Protein AF-A0AAN0JZU8-F1 (afdb_monomer)

Organism: Amphimedon queenslandica (NCBI:txid400682)

Secondary structure (DSSP, 8-state):
--B-SGGGHHHHHHHHHH-GGGGT-B--BSGGGTTSBGGGS--TT-TT---EEEES--SEEEE-TT--EEEEEEESSS--EEEEEEETTEEEEPPGGGG---S-----TT-----TTEEEE-S--GGG-EEEEEEEEETTEEEEEEEEEEE-EEEEEEE----EEEES--SEEEE--EEEEESPPEEEEEETTEEP-TTT-SSEEE-TTS-EEEES--GGG-EEEEEEEE-SS-EEEEEEEEEEEPPP---TT--B-TTSPBPSS-----SSS--STT------

Radius of gyration: 29.13 Å; Cα contacts (8 Å, |Δi|>4): 591; chains: 1; bounding box: 69×55×75 Å

Sequence (284 aa):
MIVCDCSALWLQEYLRSNRPYYETILCGYPIEVRGRRLRSVDITNCTKGLKVSVTPSSEVNYVQSGACLELQCKANQNVDVTWKRIVKGSEQALEEDHSSFCTNKSVDNCGNTDTEGLLVLKDIAAADQGIYVCTATLDNVTSSVIRQIQIGEPPVIKKSPISVVARDPPSYVIFEAAARGNPPPVLKWYHNSNEIDFKNTTKMYLTSNGSLIILGPQFEDNGQYKVVADNGAGSVEAAASLTIYFRSACNRGSGCSNDGQCLPVHYCRCPDGYSGDGCEESQE

Solvent-accessible surface area (backbone atoms only — not comparable to full-atom values): 16495 Å² total; per-re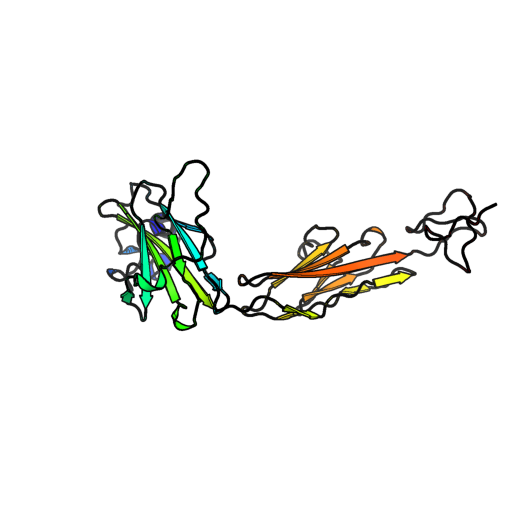sidue (Å²): 128,40,61,60,36,35,64,30,37,68,56,54,55,51,37,75,74,69,57,88,68,51,78,72,45,49,18,50,28,57,72,93,48,42,71,38,40,50,79,79,52,90,38,80,83,47,80,82,69,60,44,53,48,49,43,70,76,56,56,63,46,34,38,42,73,59,36,76,47,73,40,42,38,47,52,82,55,101,52,68,51,45,67,34,34,50,56,101,86,40,84,37,76,70,62,72,82,53,56,61,82,82,85,73,87,79,61,47,103,80,71,59,76,80,60,69,36,56,45,50,42,55,57,31,49,82,86,66,45,40,42,35,36,41,37,34,53,58,94,93,46,44,12,55,42,71,36,34,40,39,78,20,41,47,34,42,79,77,36,71,39,62,61,45,79,42,75,46,70,49,76,54,49,73,37,50,32,33,64,44,35,35,51,74,40,52,66,47,49,24,51,75,87,41,74,62,56,63,88,80,43,92,48,46,45,76,46,97,65,50,22,43,38,36,49,55,52,54,68,85,67,43,44,45,38,34,41,39,30,35,38,74,34,36,66,40,74,48,62,26,42,40,44,60,37,45,72,61,85,52,61,96,84,47,43,47,46,67,79,30,48,68,42,84,71,64,93,79,91,43,85,89,88,56,74,67,103,77,60,76,84,78,88,130

Foldseek 3Di:
DDAQFLQCPVVLVCDVPDDPCQAPAAHLPPLVRGRPRSNPRPRVPSVVVKEKAKPVNDQEAAAAAQAKDKIAMDIPDPFAKAKWFQDPSDTDHDDCVQQDDPDDPPQDPVRDPCCGRIDMGGRDDQVNFGKMKMWTDDPPGIYIGIHTYDHKFWKDKPDFFEADAEEAFDQKDKGDTAIQMVVGWDKWKDQPNHTDDQVPDPAWDQDPRGMIMGGRDAQVSFGKMKMWTGDNNYIDMHIYTYQYAYDAPDDPQFDADRRNDTDDDDDDDDPPDDDDDPRDDDDD

pLDDT: mean 81.82, std 18.35, range [33.19, 98.44]

Nearest PDB structures (foldseek):
  5k6x-assembly1_A  TM=5.819E-01  e=5.214E-15  Mus musculus
  5k6y-assembly2_A  TM=5.711E-01  e=8.710E-15  Mus musculus
  5k6z-assembly1_A  TM=5.592E-01  e=1.540E-14  Mus musculus
  5k6y-assembly3_B  TM=5.493E-01  e=8.227E-15  Mus musculus
  5k6u-assembly1_A  TM=5.347E-01  e=2.049E-14  Mus musculus

InterPro domains:
  IPR000742 EGF-like domain [PS00022] (268-279)
  IPR000742 EGF-like domain [PS01186] (268-279)
  IPR000742 EGF-like domain [PS50026] (246-280)
  IPR000742 EGF-like domain [SM00181] (249-280)
  IPR003598 Immunoglobulin subtype 2 [SM00408] (64-141)
  IPR003598 Immunoglobulin subtype 2 [SM00408] (168-234)
  IPR003599 Immunoglobulin domain subtype [SM00409] (58-148)
  IPR003599 Immunoglobulin domain subtype [SM00409] (159-245)
  IPR007110 Immunoglobulin-like domain [PS50835] (56-150)
  IPR007110 Immunoglobulin-like domain [PS50835] (155-243)
  IPR013098 Immunoglobulin I-set [PF07679] (170-244)
  IPR013783 Immunoglobulin-like fold [G3DSA:2.60.40.10] (54-150)
  IPR013783 Immunoglobulin-like fold [G3DSA:2.60.40.10] (151-248)
  IPR032675 Leucine-rich repeat domain superfamily [G3DSA:3.80.10.10] (1-53)
  IPR036179 Immunoglobulin-like domain superfamily [SSF48726] (53-158)
  IPR036179 Immunoglobulin-like domain superfamily [SSF48726] (152-246)

Structure (mmCIF, N/CA/C/O backbone):
data_AF-A0AAN0JZU8-F1
#
_entry.id   AF-A0AAN0JZU8-F1
#
loop_
_atom_site.group_PDB
_atom_site.id
_atom_site.type_symbol
_atom_site.label_atom_id
_atom_site.label_alt_id
_atom_site.label_comp_id
_atom_site.label_asym_id
_atom_site.label_entity_id
_atom_site.label_seq_id
_atom_site.pdbx_PDB_ins_code
_atom_site.Cartn_x
_atom_site.Cartn_y
_atom_site.Cartn_z
_atom_site.occupancy
_atom_site.B_iso_or_equiv
_atom_site.auth_seq_id
_atom_site.auth_comp_id
_atom_site.auth_asym_id
_atom_site.auth_atom_id
_atom_site.pdbx_PDB_model_num
ATOM 1 N N . MET A 1 1 ? -10.892 9.886 10.472 1.00 83.00 1 MET A N 1
ATOM 2 C CA . MET A 1 1 ? -11.650 9.817 11.744 1.00 83.00 1 MET A CA 1
ATOM 3 C C . MET A 1 1 ? -10.634 9.561 12.847 1.00 83.00 1 MET A C 1
ATOM 5 O O . MET A 1 1 ? -9.839 8.656 12.660 1.00 83.00 1 MET A O 1
ATOM 9 N N . ILE A 1 2 ? -10.584 10.363 13.916 1.00 90.06 2 ILE A N 1
ATOM 10 C CA . ILE A 1 2 ? -9.599 10.170 14.999 1.00 90.06 2 ILE A CA 1
ATOM 11 C C . ILE A 1 2 ? -10.213 9.302 16.097 1.00 90.06 2 ILE A C 1
ATOM 13 O O . ILE A 1 2 ? -11.322 9.594 16.550 1.00 90.06 2 ILE A O 1
ATOM 17 N N . VAL A 1 3 ? -9.495 8.257 16.504 1.00 94.06 3 VAL A N 1
ATOM 18 C CA . VAL A 1 3 ? -9.829 7.437 17.673 1.00 94.06 3 VAL A CA 1
ATOM 19 C C . VAL A 1 3 ? -9.391 8.183 18.932 1.00 94.06 3 VAL A C 1
ATOM 21 O O . VAL A 1 3 ? -8.294 8.727 18.972 1.00 94.06 3 VAL A O 1
ATOM 24 N N . CYS A 1 4 ? -10.250 8.239 19.941 1.00 94.12 4 CYS A N 1
ATOM 25 C CA . CYS A 1 4 ? -10.040 8.929 21.210 1.00 94.12 4 CYS A CA 1
ATOM 26 C C . CYS A 1 4 ? -10.248 7.971 22.382 1.00 94.12 4 CYS A C 1
ATOM 28 O O . CYS A 1 4 ? -11.051 8.224 23.277 1.00 94.12 4 CYS A O 1
ATOM 30 N N . ASP A 1 5 ? -9.524 6.861 22.344 1.00 94.56 5 ASP A N 1
ATOM 31 C CA . ASP A 1 5 ? -9.368 5.934 23.457 1.00 94.56 5 ASP A CA 1
ATOM 32 C C . ASP A 1 5 ? -7.874 5.740 23.762 1.00 94.56 5 ASP A C 1
ATOM 34 O O . ASP A 1 5 ? -7.049 6.576 23.376 1.00 94.56 5 ASP A O 1
ATOM 38 N N . CYS A 1 6 ? -7.491 4.656 24.440 1.00 93.94 6 CYS A N 1
ATOM 39 C CA . CYS A 1 6 ? -6.098 4.429 24.819 1.00 93.94 6 CYS A CA 1
ATOM 40 C C . CYS A 1 6 ? -5.118 4.377 23.648 1.00 93.94 6 CYS A C 1
ATOM 42 O O . CYS A 1 6 ? -3.933 4.660 23.837 1.00 93.94 6 CYS A O 1
ATOM 44 N N . SER A 1 7 ? -5.584 4.081 22.433 1.00 93.38 7 SER A N 1
ATOM 45 C CA . SER A 1 7 ? -4.731 4.106 21.243 1.00 93.38 7 SER A CA 1
ATOM 46 C C . SER A 1 7 ? -4.208 5.510 20.894 1.00 93.38 7 SER A C 1
ATOM 48 O O . SER A 1 7 ? -3.192 5.627 20.208 1.00 93.38 7 SER A O 1
ATOM 50 N N . ALA A 1 8 ? -4.844 6.573 21.398 1.00 93.12 8 ALA A N 1
ATOM 51 C CA . ALA A 1 8 ? -4.475 7.967 21.154 1.00 93.12 8 ALA A CA 1
ATOM 52 C C . ALA A 1 8 ? -3.751 8.645 22.328 1.00 93.12 8 ALA A C 1
ATOM 54 O O . ALA A 1 8 ? -3.464 9.842 22.246 1.00 93.12 8 ALA A O 1
ATOM 55 N N . LEU A 1 9 ? -3.411 7.905 23.394 1.00 91.06 9 LEU A N 1
ATOM 56 C CA . LEU A 1 9 ? -2.697 8.457 24.552 1.00 91.06 9 LEU A CA 1
ATOM 57 C C . LEU A 1 9 ? -1.399 9.162 24.127 1.00 91.06 9 LEU A C 1
ATOM 59 O O . LEU A 1 9 ? -1.169 10.315 24.488 1.00 91.06 9 LEU A O 1
ATOM 63 N N . TRP A 1 10 ? -0.602 8.508 23.276 1.00 89.00 10 TRP A N 1
ATOM 64 C CA . TRP A 1 10 ? 0.652 9.066 22.756 1.00 89.00 10 TRP A CA 1
ATOM 65 C C . TRP A 1 10 ? 0.437 10.407 22.038 1.00 89.00 10 TRP A C 1
ATOM 67 O O . TRP A 1 10 ? 1.245 11.326 22.167 1.00 89.00 10 TRP A O 1
ATOM 77 N N . LEU A 1 11 ? -0.663 10.538 21.289 1.00 89.69 11 LEU A N 1
ATOM 78 C CA . LEU A 1 11 ? -0.984 11.746 20.538 1.00 89.69 11 LEU A CA 1
ATOM 79 C C . LEU A 1 11 ? -1.378 12.865 21.501 1.00 89.69 11 LEU A C 1
ATOM 81 O O . LEU A 1 11 ? -0.924 13.998 21.349 1.00 89.69 11 LEU A O 1
ATOM 85 N N . GLN A 1 12 ? -2.183 12.552 22.516 1.00 87.94 12 GLN A N 1
ATOM 86 C CA . GLN A 1 12 ? -2.575 13.513 23.543 1.00 87.94 12 GLN A CA 1
ATOM 87 C C . GLN A 1 12 ? -1.351 14.027 24.328 1.00 87.94 12 GLN A C 1
ATOM 89 O O . GLN A 1 12 ? -1.205 15.238 24.506 1.00 87.94 12 GLN A O 1
ATOM 94 N N . GLU A 1 13 ? -0.430 13.140 24.721 1.00 87.56 13 GLU A N 1
ATOM 95 C CA . GLU A 1 13 ? 0.825 13.488 25.406 1.00 87.56 13 GLU A CA 1
ATOM 96 C C . GLU A 1 13 ? 1.761 14.338 24.535 1.00 87.56 13 GLU A C 1
ATOM 98 O O . GLU A 1 13 ? 2.304 15.354 24.994 1.00 87.56 13 GLU A O 1
ATOM 103 N N . TYR A 1 14 ? 1.916 13.955 23.264 1.00 87.81 14 TYR A N 1
ATOM 104 C CA . TYR A 1 14 ? 2.718 14.688 22.289 1.00 87.81 14 TYR A CA 1
ATOM 105 C C . TYR A 1 14 ? 2.189 16.112 22.092 1.00 87.81 14 TYR A C 1
ATOM 107 O O . TYR A 1 14 ? 2.955 17.078 22.138 1.00 87.81 14 TYR A O 1
ATOM 115 N N . LEU A 1 15 ? 0.873 16.264 21.920 1.00 85.56 15 LEU A N 1
ATOM 116 C CA . LEU A 1 15 ? 0.241 17.562 21.689 1.00 85.56 15 LEU A CA 1
ATOM 117 C C . LEU A 1 15 ? 0.297 18.472 22.918 1.00 85.56 15 LEU A C 1
ATOM 119 O O . LEU A 1 15 ? 0.511 19.674 22.757 1.00 85.56 15 LEU A O 1
ATOM 123 N N . ARG A 1 16 ? 0.170 17.912 24.130 1.00 83.19 16 ARG A N 1
ATOM 124 C CA . ARG A 1 16 ? 0.324 18.655 25.394 1.00 83.19 16 ARG A CA 1
ATOM 125 C C . ARG A 1 16 ? 1.693 19.327 25.499 1.00 83.19 16 ARG A C 1
ATOM 127 O O . ARG A 1 16 ? 1.800 20.408 26.070 1.00 83.19 16 ARG A O 1
ATOM 134 N N . SER A 1 17 ? 2.719 18.682 24.949 1.00 80.88 17 SER A N 1
ATOM 135 C CA . SER A 1 17 ? 4.108 19.125 25.062 1.00 80.88 17 SER A CA 1
ATOM 136 C C . SER A 1 17 ? 4.548 20.060 23.930 1.00 80.88 17 SER A C 1
ATOM 138 O O . SER A 1 17 ? 5.527 20.775 24.117 1.00 80.88 17 SER A O 1
ATOM 140 N N . ASN A 1 18 ? 3.862 20.074 22.772 1.00 76.19 18 ASN A N 1
ATOM 141 C CA . ASN A 1 18 ? 4.454 20.640 21.554 1.00 76.19 18 ASN A CA 1
ATOM 142 C C . ASN A 1 18 ? 3.756 21.813 20.839 1.00 76.19 18 ASN A C 1
ATOM 144 O O . ASN A 1 18 ? 4.502 22.470 20.126 1.00 76.19 18 ASN A O 1
ATOM 148 N N . ARG A 1 19 ? 2.449 22.157 20.938 1.00 76.88 19 ARG A N 1
ATOM 149 C CA . ARG A 1 19 ? 1.881 23.302 20.145 1.00 76.88 19 ARG A CA 1
ATOM 150 C C . ARG A 1 19 ? 0.468 23.820 20.525 1.00 76.88 19 ARG A C 1
ATOM 152 O O . ARG A 1 19 ? -0.300 23.103 21.157 1.00 76.88 19 ARG A O 1
ATOM 159 N N . PRO A 1 20 ? 0.070 25.016 20.007 1.00 64.38 20 PRO A N 1
ATOM 160 C CA . PRO A 1 20 ? -1.268 25.634 20.145 1.00 64.38 20 PRO A CA 1
ATOM 161 C C . PRO A 1 20 ? -2.427 24.989 19.345 1.00 64.38 20 PRO A C 1
ATOM 163 O O . PRO A 1 20 ? -3.579 25.363 19.547 1.00 64.38 20 PRO A O 1
ATOM 166 N N . TYR A 1 21 ? -2.178 24.013 18.458 1.00 61.00 21 TYR A N 1
ATOM 167 C CA . TYR A 1 21 ? -3.233 23.334 17.665 1.00 61.00 21 TYR A CA 1
ATOM 168 C C . TYR A 1 21 ? -3.972 22.221 18.418 1.00 61.00 21 TYR A C 1
ATOM 170 O O . TYR A 1 21 ? -4.898 21.610 17.889 1.00 61.00 21 TYR A O 1
ATOM 178 N N . TYR A 1 22 ? -3.592 21.971 19.671 1.00 61.75 22 TYR A N 1
ATOM 179 C CA . TYR A 1 22 ? -4.261 21.016 20.552 1.00 61.75 22 TYR A CA 1
ATOM 180 C C . TYR A 1 22 ? -5.774 21.271 20.684 1.00 61.75 22 TYR A C 1
ATOM 182 O O . TYR A 1 22 ? -6.547 20.363 20.985 1.00 61.75 22 TYR A O 1
ATOM 190 N N . GLU A 1 23 ? -6.220 22.507 20.440 1.00 66.12 23 GLU A N 1
ATOM 191 C CA . GLU A 1 23 ? -7.616 22.896 20.616 1.00 66.12 23 GLU A CA 1
ATOM 192 C C . GLU A 1 23 ? -8.561 22.481 19.480 1.00 66.12 23 GLU A C 1
ATOM 194 O O . GLU A 1 23 ? -9.775 22.508 19.692 1.00 66.12 23 GLU A O 1
ATOM 199 N N . THR A 1 24 ? -8.052 22.093 18.306 1.00 79.62 24 THR A N 1
ATOM 200 C CA . THR A 1 24 ? -8.886 21.844 17.111 1.00 79.62 24 THR A CA 1
ATOM 201 C C . THR A 1 24 ? -9.062 20.369 16.765 1.00 79.62 24 THR A C 1
ATOM 203 O O . THR A 1 24 ? -9.868 20.040 15.897 1.00 79.62 24 THR A O 1
ATOM 206 N N . ILE A 1 25 ? -8.346 19.465 17.437 1.00 88.50 25 ILE A N 1
ATOM 207 C CA . ILE A 1 25 ? -8.423 18.030 17.157 1.00 88.50 25 ILE A CA 1
ATOM 208 C C . ILE A 1 25 ? -9.692 17.459 17.786 1.00 88.50 25 ILE A C 1
ATOM 210 O O . ILE A 1 25 ? -9.825 17.404 19.011 1.00 88.50 25 ILE A O 1
ATOM 214 N N . LEU A 1 26 ? -10.626 17.044 16.930 1.00 92.62 26 LEU A N 1
ATOM 215 C CA . LEU A 1 26 ? -11.912 16.484 17.327 1.00 92.62 26 LEU A CA 1
ATOM 216 C C . LEU A 1 26 ? -11.919 14.963 17.200 1.00 92.62 26 LEU A C 1
ATOM 218 O O . LEU A 1 26 ? -11.444 14.392 16.216 1.00 92.62 26 LEU A O 1
ATOM 222 N N . CYS A 1 27 ? -12.523 14.326 18.190 1.00 93.50 27 CYS A N 1
ATOM 223 C CA . CYS A 1 27 ? -12.749 12.898 18.231 1.00 93.50 27 CYS A CA 1
ATOM 224 C C . CYS A 1 27 ? -13.786 12.478 17.198 1.00 93.50 27 CYS A C 1
ATOM 226 O O . CYS A 1 27 ? -14.815 13.132 17.009 1.00 93.50 27 CYS A O 1
ATOM 228 N N . GLY A 1 28 ? -13.507 11.369 16.525 1.00 92.25 28 GLY A N 1
ATOM 229 C CA . GLY A 1 28 ? -14.421 10.730 15.588 1.00 92.25 28 GLY A CA 1
ATOM 230 C C . GLY A 1 28 ? -14.966 9.392 16.086 1.00 92.25 28 GLY A C 1
ATOM 231 O O . GLY A 1 28 ? -16.054 9.012 15.665 1.00 92.25 28 GLY A O 1
ATOM 232 N N . TYR A 1 29 ? -14.224 8.722 16.970 1.00 93.25 29 TYR A N 1
ATOM 233 C CA . TYR A 1 29 ? -14.565 7.450 17.607 1.00 93.25 29 TYR A CA 1
ATOM 234 C C . TYR A 1 29 ? -13.933 7.400 19.019 1.00 93.25 29 TYR A C 1
ATOM 236 O O . TYR A 1 29 ? -12.867 7.995 19.184 1.00 93.25 29 TYR A O 1
ATOM 244 N N . PRO A 1 30 ? -14.515 6.720 20.023 1.00 92.12 30 PRO A N 1
ATOM 245 C CA . PRO A 1 30 ? -15.818 6.055 19.986 1.00 92.12 30 PRO A CA 1
ATOM 246 C C . PRO A 1 30 ? -16.968 7.063 19.838 1.00 92.12 30 PRO A C 1
ATOM 248 O O . PRO A 1 30 ? -16.760 8.282 19.927 1.00 92.12 30 PRO A O 1
ATOM 251 N N . ILE A 1 31 ? -18.157 6.586 19.463 1.00 90.56 31 ILE A N 1
ATOM 252 C CA . ILE A 1 31 ? -19.237 7.467 18.995 1.00 90.56 31 ILE A CA 1
ATOM 253 C C . ILE A 1 31 ? -19.738 8.428 20.086 1.00 90.56 31 ILE A C 1
ATOM 255 O O . ILE A 1 31 ? -20.138 9.551 19.781 1.00 90.56 31 ILE A O 1
ATOM 259 N N . GLU A 1 32 ? -19.628 8.041 21.358 1.00 90.88 32 GLU A N 1
ATOM 260 C CA . GLU A 1 32 ? -20.067 8.796 22.539 1.00 90.88 32 GLU A CA 1
ATOM 261 C C . GLU A 1 32 ? -19.248 10.070 22.759 1.00 90.88 32 GLU A C 1
ATOM 263 O O . GLU A 1 32 ? -19.730 11.043 23.344 1.00 90.88 32 GLU A O 1
ATOM 268 N N . VAL A 1 33 ? -17.995 10.083 22.294 1.00 92.75 33 VAL A N 1
ATOM 269 C CA . VAL A 1 33 ? -17.107 11.249 22.391 1.00 92.75 33 VAL A CA 1
ATOM 270 C C . VAL A 1 33 ? -16.947 11.977 21.062 1.00 92.75 33 VAL A C 1
ATOM 272 O O . VAL A 1 33 ? -16.175 12.933 20.975 1.00 92.75 33 VAL A O 1
ATOM 275 N N . ARG A 1 34 ? -17.680 11.574 20.020 1.00 92.94 34 ARG A N 1
ATOM 276 C CA . ARG A 1 34 ? -17.600 12.197 18.699 1.00 92.94 34 ARG A CA 1
ATOM 277 C C . ARG A 1 34 ? -17.879 13.700 18.772 1.00 92.94 34 ARG A C 1
ATOM 279 O O . ARG A 1 34 ? -18.829 14.155 19.399 1.00 92.94 34 ARG A O 1
ATOM 286 N N . GLY A 1 35 ? -17.030 14.485 18.114 1.00 92.56 35 GLY A N 1
ATOM 287 C CA . GLY A 1 35 ? -17.098 15.946 18.108 1.00 92.56 35 GLY A CA 1
ATOM 288 C C . GLY A 1 35 ? -16.535 16.617 19.365 1.00 92.56 35 GLY A C 1
ATOM 289 O O . GLY A 1 35 ? -16.331 17.830 19.351 1.00 92.56 35 GLY A O 1
ATOM 290 N N . ARG A 1 36 ? -16.215 15.869 20.433 1.00 93.44 36 ARG A N 1
ATOM 291 C CA . ARG A 1 36 ? -15.445 16.412 21.561 1.00 93.44 36 ARG A CA 1
ATOM 292 C C . ARG A 1 36 ? -13.999 16.634 21.139 1.00 93.44 36 ARG A C 1
ATOM 294 O O . ARG A 1 36 ? -13.479 15.950 20.263 1.00 93.44 36 ARG A O 1
ATOM 301 N N . ARG A 1 37 ? -13.330 17.589 21.782 1.00 91.31 37 ARG A N 1
ATOM 302 C CA . ARG A 1 37 ? -11.891 17.798 21.587 1.00 91.31 37 ARG A CA 1
ATOM 303 C C . ARG A 1 37 ? -11.130 16.645 22.239 1.00 91.31 37 ARG A C 1
ATOM 305 O O . ARG A 1 37 ? -11.443 16.309 23.376 1.00 91.31 37 ARG A O 1
ATOM 312 N N . LEU A 1 38 ? -10.088 16.121 21.590 1.00 90.62 38 LEU A N 1
ATOM 313 C CA . LEU A 1 38 ? -9.237 15.057 22.151 1.00 90.62 38 LEU A CA 1
ATOM 314 C C . LEU A 1 38 ? -8.732 15.414 23.558 1.00 90.62 38 LEU A C 1
ATOM 316 O O . LEU A 1 38 ? -8.664 14.563 24.435 1.00 90.62 38 LEU A O 1
ATOM 320 N N . ARG A 1 39 ? -8.459 16.699 23.812 1.00 87.25 39 ARG A N 1
ATOM 321 C CA . ARG A 1 39 ? -8.031 17.189 25.127 1.00 87.25 39 ARG A CA 1
ATOM 322 C C . ARG A 1 39 ? -9.032 17.028 26.263 1.00 87.25 39 ARG A C 1
ATOM 324 O O . ARG A 1 39 ? -8.637 17.082 27.419 1.00 87.25 39 ARG A O 1
ATOM 331 N N . SER A 1 40 ? -10.324 16.990 25.940 1.00 89.00 40 SER A N 1
ATOM 332 C CA . SER A 1 40 ? -11.395 16.927 26.934 1.00 89.00 40 SER A CA 1
ATOM 333 C C . SER A 1 40 ? -11.889 15.506 27.164 1.00 89.00 40 SER A C 1
ATOM 335 O O . SER A 1 40 ? -12.823 15.320 27.943 1.00 89.00 40 SER A O 1
ATOM 337 N N . VAL A 1 41 ? -11.307 14.520 26.479 1.00 90.88 41 VAL A N 1
ATOM 338 C CA . VAL A 1 41 ? -11.554 13.101 26.716 1.00 90.88 41 VAL A CA 1
ATOM 339 C C . VAL A 1 41 ? -10.475 12.597 27.666 1.00 90.88 41 VAL A C 1
ATOM 341 O O . VAL A 1 41 ? -9.282 12.726 27.384 1.00 90.88 41 VAL A O 1
ATOM 344 N N . ASP A 1 42 ? -10.900 12.063 28.809 1.00 87.62 42 ASP A N 1
ATOM 345 C CA . ASP A 1 42 ? -9.981 11.482 29.779 1.00 87.62 42 ASP A CA 1
ATOM 346 C C . ASP A 1 42 ? -9.552 10.086 29.316 1.00 87.62 42 ASP A C 1
ATOM 348 O O . ASP A 1 42 ? -10.274 9.107 29.481 1.00 87.62 42 ASP A O 1
ATOM 352 N N . ILE A 1 43 ? -8.373 10.027 28.698 1.00 88.12 43 ILE A N 1
ATOM 353 C CA . ILE A 1 43 ? -7.686 8.789 28.307 1.00 88.12 43 ILE A CA 1
ATOM 354 C C . ILE A 1 43 ? -6.392 8.604 29.109 1.00 88.12 43 ILE A C 1
ATOM 356 O O . ILE A 1 43 ? -5.513 7.838 28.726 1.00 88.12 43 ILE A O 1
ATOM 360 N N . THR A 1 44 ? -6.250 9.304 30.238 1.00 78.81 44 THR A N 1
ATOM 361 C CA . THR A 1 44 ? -5.029 9.247 31.059 1.00 78.81 44 THR A CA 1
ATOM 362 C C . THR A 1 44 ? -4.931 7.958 31.875 1.00 78.81 44 THR A C 1
ATOM 364 O O . THR A 1 44 ? -3.836 7.514 32.214 1.00 78.81 44 THR A O 1
ATOM 367 N N . ASN A 1 45 ? -6.063 7.286 32.114 1.00 80.44 45 ASN A N 1
ATOM 368 C CA . ASN A 1 45 ? -6.133 6.017 32.842 1.00 80.44 45 ASN A CA 1
ATOM 369 C C . ASN A 1 45 ? -5.718 4.785 32.004 1.00 80.44 45 ASN A C 1
ATOM 371 O O . ASN A 1 45 ? -5.930 3.640 32.396 1.00 80.44 45 ASN A O 1
ATOM 375 N N . CYS A 1 46 ? -5.080 4.990 30.853 1.00 84.94 46 CYS A N 1
ATOM 376 C CA . CYS A 1 46 ? -4.593 3.938 29.957 1.00 84.94 46 CYS A CA 1
ATOM 377 C C . CYS A 1 46 ? -3.275 3.289 30.431 1.00 84.94 46 CYS A C 1
ATOM 379 O O . CYS A 1 46 ? -2.437 2.860 29.637 1.00 84.94 46 CYS A O 1
ATOM 381 N N . THR A 1 47 ? -3.105 3.183 31.750 1.00 75.38 47 THR A N 1
ATOM 382 C CA . THR A 1 47 ? -1.898 2.704 32.448 1.00 75.38 47 THR A CA 1
ATOM 383 C C . THR A 1 47 ? -1.577 1.236 32.175 1.00 75.38 47 THR A C 1
ATOM 385 O O . THR A 1 47 ? -0.440 0.805 32.347 1.00 75.38 47 THR A O 1
ATOM 388 N N . LYS A 1 48 ? -2.563 0.472 31.695 1.00 78.81 48 LYS A N 1
ATOM 389 C CA . LYS A 1 48 ? -2.423 -0.951 31.365 1.00 78.81 48 LYS A CA 1
ATOM 390 C C . LYS A 1 48 ? -1.753 -1.207 30.018 1.00 78.81 48 LYS A C 1
ATOM 392 O O . LYS A 1 48 ? -1.502 -2.359 29.691 1.00 78.81 48 LYS A O 1
ATOM 397 N N . GLY A 1 49 ? -1.486 -0.172 29.216 1.00 84.88 49 GLY A N 1
ATOM 398 C CA . GLY A 1 49 ? -0.782 -0.324 27.940 1.00 84.88 49 GLY A CA 1
ATOM 399 C C . GLY A 1 49 ? -1.510 -1.216 26.927 1.00 84.88 49 GLY A C 1
ATOM 400 O O . GLY A 1 49 ? -0.851 -1.909 26.151 1.00 84.88 49 GLY A O 1
ATOM 401 N N . LEU A 1 50 ? -2.848 -1.231 26.946 1.00 90.75 50 LEU A N 1
ATOM 402 C CA . LEU A 1 50 ? -3.663 -1.993 25.999 1.00 90.75 50 LEU A CA 1
ATOM 403 C C . LEU A 1 50 ? -3.483 -1.440 24.579 1.00 90.75 50 LEU A C 1
ATOM 405 O O . LEU A 1 50 ? -3.763 -0.270 24.303 1.00 90.75 50 LEU A O 1
ATOM 409 N N . LYS A 1 51 ? -3.026 -2.294 23.668 1.00 92.00 51 LYS A N 1
ATOM 410 C CA . LYS A 1 51 ? -2.793 -1.972 22.262 1.00 92.00 51 LYS A CA 1
ATOM 411 C C . LYS A 1 51 ? -3.480 -2.995 21.383 1.00 92.00 51 LYS A C 1
ATOM 413 O O . LYS A 1 51 ? -3.376 -4.195 21.625 1.00 92.00 51 LYS A O 1
ATOM 418 N N . VAL A 1 52 ? -4.115 -2.492 20.336 1.00 92.44 52 VAL A N 1
ATOM 419 C CA . VAL A 1 52 ? -4.740 -3.295 19.293 1.00 92.44 52 VAL A CA 1
ATOM 420 C C . VAL A 1 52 ? -3.995 -3.097 17.988 1.00 92.44 52 VAL A C 1
ATOM 422 O O . VAL A 1 52 ? -3.504 -2.010 17.687 1.00 92.44 52 VAL A O 1
ATOM 425 N N . SER A 1 53 ? -3.904 -4.171 17.218 1.00 93.56 53 SER A N 1
ATOM 426 C CA . SER A 1 53 ? -3.345 -4.184 15.875 1.00 93.56 53 SER A CA 1
ATOM 427 C C . SER A 1 53 ? -4.270 -4.960 14.952 1.00 93.56 53 SER A C 1
ATOM 429 O O . SER A 1 53 ? -4.926 -5.907 15.379 1.00 93.56 53 SER A O 1
ATOM 431 N N . VAL A 1 54 ? -4.330 -4.540 13.691 1.00 93.94 54 VAL A N 1
ATOM 432 C CA . VAL A 1 54 ? -5.068 -5.249 12.648 1.00 93.94 54 VAL A CA 1
ATOM 433 C C . VAL A 1 54 ? -4.119 -5.548 11.497 1.00 93.94 54 VAL A C 1
ATOM 435 O O . VAL A 1 54 ? -3.419 -4.637 11.044 1.00 93.94 54 VAL A O 1
ATOM 438 N N . THR A 1 55 ? -4.139 -6.790 11.022 1.00 91.88 55 THR A N 1
ATOM 439 C CA . THR A 1 55 ? -3.418 -7.263 9.838 1.00 91.88 55 THR A CA 1
ATOM 440 C C . THR A 1 55 ? -4.411 -7.520 8.702 1.00 91.88 55 THR A C 1
ATOM 442 O O . THR A 1 55 ? -5.404 -8.208 8.944 1.00 91.88 55 THR A O 1
ATOM 445 N N . PRO A 1 56 ? -4.152 -7.020 7.478 1.00 90.44 56 PRO A N 1
ATOM 446 C CA . PRO A 1 56 ? -3.047 -6.138 7.084 1.00 90.44 56 PRO A CA 1
ATOM 447 C C . PRO A 1 56 ? -3.071 -4.765 7.780 1.00 90.44 56 PRO A C 1
ATOM 449 O O . PRO A 1 56 ? -4.112 -4.243 8.191 1.00 90.44 56 PRO A O 1
ATOM 452 N N . SER A 1 57 ? -1.879 -4.177 7.927 1.00 92.12 57 SER A N 1
ATOM 453 C CA . SER A 1 57 ? -1.674 -2.910 8.641 1.00 92.12 57 SER A CA 1
ATOM 454 C C . SER A 1 57 ? -2.158 -1.678 7.872 1.00 92.12 57 SER A C 1
ATOM 456 O O . SER A 1 57 ? -2.213 -0.594 8.450 1.00 92.12 57 SER A O 1
ATOM 458 N N . SER A 1 58 ? -2.499 -1.837 6.591 1.00 91.88 58 SER A N 1
ATOM 459 C CA . SER A 1 58 ? -3.002 -0.776 5.720 1.00 91.88 58 SER A CA 1
ATOM 460 C C . SER A 1 58 ? -4.251 -0.119 6.306 1.00 91.88 58 SER A C 1
ATOM 462 O O . SER A 1 58 ? -5.207 -0.798 6.677 1.00 91.88 58 SER A O 1
ATOM 464 N N . GLU A 1 59 ? -4.266 1.214 6.369 1.00 92.12 59 GLU A N 1
ATOM 465 C CA . GLU A 1 59 ? -5.426 1.971 6.866 1.00 92.12 59 GLU A CA 1
ATOM 466 C C . GLU A 1 59 ? -6.650 1.812 5.955 1.00 92.12 59 GLU A C 1
ATOM 468 O O . GLU A 1 59 ? -7.782 1.729 6.436 1.00 92.12 59 GLU A O 1
ATOM 473 N N . VAL A 1 60 ? -6.407 1.730 4.644 1.00 93.44 60 VAL A N 1
ATOM 474 C CA . VAL A 1 60 ? -7.411 1.469 3.612 1.00 93.44 60 VAL A CA 1
ATOM 475 C C . VAL A 1 60 ? -7.091 0.136 2.945 1.00 93.44 60 VAL A C 1
ATOM 477 O O . VAL A 1 60 ? -5.968 -0.076 2.492 1.00 93.44 60 VAL A O 1
ATOM 480 N N . ASN A 1 61 ? -8.083 -0.745 2.875 1.00 93.44 61 ASN A N 1
ATOM 481 C CA . ASN A 1 61 ? -8.012 -2.026 2.188 1.00 93.44 61 ASN A CA 1
ATOM 482 C C . ASN A 1 61 ? -8.852 -1.934 0.921 1.00 93.44 61 ASN A C 1
ATOM 484 O O . ASN A 1 61 ? -10.078 -1.799 0.992 1.00 93.44 61 ASN A O 1
ATOM 488 N N . TYR A 1 62 ? -8.175 -1.971 -0.223 1.00 94.00 62 TYR A N 1
ATOM 489 C CA . TYR A 1 62 ? -8.825 -2.046 -1.520 1.00 94.00 62 TYR A CA 1
ATOM 490 C C . TYR A 1 62 ? -9.037 -3.505 -1.883 1.00 94.00 62 TYR A C 1
ATOM 492 O O . TYR A 1 62 ? -8.093 -4.290 -1.887 1.00 94.00 62 TYR A O 1
ATOM 500 N N . VAL A 1 63 ? -10.278 -3.865 -2.180 1.00 91.69 63 VAL A N 1
ATOM 501 C CA . VAL A 1 63 ? -10.656 -5.249 -2.466 1.00 91.69 63 VAL A CA 1
ATOM 502 C C . VAL A 1 63 ? -11.476 -5.287 -3.743 1.00 91.69 63 VAL A C 1
ATOM 504 O O . VAL A 1 63 ? -12.279 -4.392 -4.001 1.00 91.69 63 VAL A O 1
ATOM 507 N N . GLN A 1 64 ? -11.267 -6.300 -4.574 1.00 92.00 64 GLN A N 1
ATOM 508 C CA . GLN A 1 64 ? -12.083 -6.481 -5.769 1.00 92.00 64 GLN A CA 1
ATOM 509 C C . GLN A 1 64 ? -13.504 -6.895 -5.389 1.00 92.00 64 GLN A C 1
ATOM 511 O O . GLN A 1 64 ? -13.715 -7.617 -4.416 1.00 92.00 64 GLN A O 1
ATOM 516 N N . SER A 1 65 ? -14.485 -6.463 -6.179 1.00 91.31 65 SER A N 1
ATOM 517 C CA . SER A 1 65 ? -15.855 -6.924 -5.967 1.00 91.31 65 SER A CA 1
ATOM 518 C C . SER A 1 65 ? -15.955 -8.439 -6.181 1.00 91.31 65 SER A C 1
ATOM 520 O O . SER A 1 65 ? -15.357 -8.969 -7.118 1.00 91.31 65 SER A O 1
ATOM 522 N N . GLY A 1 66 ? -16.691 -9.124 -5.304 1.00 87.12 66 GLY A N 1
ATOM 523 C CA . GLY A 1 66 ? -16.826 -10.580 -5.297 1.00 87.12 66 GLY A CA 1
ATOM 524 C C . GLY A 1 66 ? -15.647 -11.328 -4.662 1.00 87.12 66 GLY A C 1
ATOM 525 O O . GLY A 1 66 ? -15.666 -12.551 -4.628 1.00 87.12 66 GLY A O 1
ATOM 526 N N . ALA A 1 67 ? -14.616 -10.635 -4.167 1.00 88.06 67 ALA A N 1
ATOM 527 C CA . ALA A 1 67 ? -13.507 -11.279 -3.465 1.00 88.06 67 ALA A CA 1
ATOM 528 C C . ALA A 1 67 ? -13.785 -11.431 -1.957 1.00 88.06 67 ALA A C 1
ATOM 530 O O . ALA A 1 67 ? -14.651 -10.752 -1.402 1.00 88.06 67 ALA A O 1
ATOM 531 N N . CYS A 1 68 ? -13.013 -12.301 -1.295 1.00 85.12 68 CYS A N 1
ATOM 532 C CA . CYS A 1 68 ? -12.980 -12.398 0.166 1.00 85.12 68 CYS A CA 1
ATOM 533 C C . CYS A 1 68 ? -11.955 -11.402 0.740 1.00 85.12 68 CYS A C 1
ATOM 535 O O . CYS A 1 68 ? -10.850 -11.270 0.211 1.00 85.12 68 CYS A O 1
ATOM 537 N N . LEU A 1 69 ? -12.297 -10.747 1.850 1.00 86.62 69 LEU A N 1
ATOM 538 C CA . LEU A 1 69 ? -11.364 -9.986 2.681 1.00 86.62 69 LEU A CA 1
ATOM 539 C C . LEU A 1 69 ? -11.248 -10.632 4.055 1.00 86.62 69 LEU A C 1
ATOM 541 O O . LEU A 1 69 ? -12.258 -10.922 4.693 1.00 86.62 69 LEU A O 1
ATOM 545 N N . GLU A 1 70 ? -10.017 -10.739 4.537 1.00 88.44 70 GLU A N 1
ATOM 546 C CA . GLU A 1 70 ? -9.706 -11.192 5.886 1.00 88.44 70 GLU A CA 1
ATOM 547 C C . GLU A 1 70 ? -8.947 -10.096 6.635 1.00 88.44 70 GLU A C 1
ATOM 549 O O . GLU A 1 70 ? -7.919 -9.597 6.169 1.00 88.44 70 GLU A O 1
ATOM 554 N N . LEU A 1 71 ? -9.465 -9.707 7.799 1.00 89.38 71 LEU A N 1
ATOM 555 C CA . LEU A 1 71 ? -8.831 -8.770 8.717 1.00 89.38 71 LEU A CA 1
ATOM 556 C C . LEU A 1 71 ? -8.650 -9.457 10.069 1.00 89.38 71 LEU A C 1
ATOM 558 O O . LEU A 1 71 ? -9.620 -9.734 10.771 1.00 89.38 71 LEU A O 1
ATOM 562 N N . GLN A 1 72 ? -7.404 -9.690 10.466 1.00 90.44 72 GLN A N 1
ATOM 563 C CA . GLN A 1 72 ? -7.099 -10.247 11.779 1.00 90.44 72 GLN A CA 1
ATOM 564 C C . GLN A 1 72 ? -6.855 -9.119 12.769 1.00 90.44 72 GLN A C 1
ATOM 566 O O . GLN A 1 72 ? -5.892 -8.368 12.619 1.00 90.44 72 GLN A O 1
ATOM 571 N N . CYS A 1 73 ? -7.668 -9.039 13.814 1.00 89.94 73 CYS A N 1
ATOM 572 C CA . CYS A 1 73 ? -7.432 -8.148 14.936 1.00 89.94 73 CYS A CA 1
ATOM 573 C C . CYS A 1 73 ? -6.767 -8.888 16.096 1.00 89.94 73 CYS A C 1
ATOM 575 O O . CYS A 1 73 ? -7.199 -9.979 16.456 1.00 89.94 73 CYS A O 1
ATOM 577 N N . LYS A 1 74 ? -5.718 -8.305 16.681 1.00 90.75 74 LYS A N 1
ATOM 578 C CA . LYS A 1 74 ? -5.035 -8.847 17.863 1.00 90.75 74 LYS A CA 1
ATOM 579 C C . LYS A 1 74 ? -4.764 -7.756 18.887 1.00 90.75 74 LYS A C 1
ATOM 581 O O . LYS A 1 74 ? -4.243 -6.688 18.544 1.00 90.75 74 LYS A O 1
ATOM 586 N N . ALA A 1 75 ? -5.082 -8.053 20.143 1.00 91.12 75 ALA A N 1
ATOM 587 C CA . ALA A 1 75 ? -4.664 -7.269 21.295 1.00 91.12 75 ALA A CA 1
ATOM 588 C C . ALA A 1 75 ? -3.304 -7.763 21.812 1.00 91.12 75 ALA A C 1
ATOM 590 O O . ALA A 1 75 ? -2.950 -8.930 21.672 1.00 91.12 75 ALA A O 1
ATOM 591 N N . ASN A 1 76 ? -2.528 -6.877 22.436 1.00 90.94 76 ASN A N 1
ATOM 592 C CA . ASN A 1 76 ? -1.260 -7.243 23.081 1.00 90.94 76 ASN A CA 1
ATOM 593 C C . ASN A 1 76 ? -1.430 -7.923 24.453 1.00 90.94 76 ASN A C 1
ATOM 595 O O . ASN A 1 76 ? -0.439 -8.213 25.119 1.00 90.94 76 ASN A O 1
ATOM 599 N N . GLN A 1 77 ? -2.669 -8.109 24.899 1.00 88.25 77 GLN A N 1
ATOM 600 C CA . GLN A 1 77 ? -3.051 -8.720 26.167 1.00 88.25 77 GLN A CA 1
ATOM 601 C C . GLN A 1 77 ? -4.143 -9.752 25.901 1.00 88.25 77 GLN A C 1
ATOM 603 O O . GLN A 1 77 ? -4.806 -9.686 24.869 1.00 88.25 77 GLN A O 1
ATOM 608 N N . ASN A 1 78 ? -4.327 -10.686 26.834 1.00 85.38 78 ASN A N 1
ATOM 609 C CA . ASN A 1 78 ? -5.344 -11.727 26.732 1.00 85.38 78 ASN A CA 1
ATOM 610 C C . ASN A 1 78 ? -6.739 -11.149 27.023 1.00 85.38 78 ASN A C 1
ATOM 612 O O . ASN A 1 78 ? -7.222 -11.227 28.152 1.00 85.38 78 ASN A O 1
ATOM 616 N N . VAL A 1 79 ? -7.317 -10.485 26.025 1.00 86.25 79 VAL A N 1
ATOM 617 C CA . VAL A 1 79 ? -8.646 -9.875 26.073 1.00 86.25 79 VAL A CA 1
ATOM 618 C C . VAL A 1 79 ? -9.372 -10.090 24.760 1.00 86.25 79 VAL A C 1
ATOM 620 O O . VAL A 1 79 ? -8.758 -10.058 23.690 1.00 86.25 79 VAL A O 1
ATOM 623 N N . ASP A 1 80 ? -10.691 -10.211 24.854 1.00 82.12 80 ASP A N 1
ATOM 624 C CA . ASP A 1 80 ? -11.544 -10.313 23.683 1.00 82.12 80 ASP A CA 1
ATOM 625 C C . ASP A 1 80 ? -11.517 -9.014 22.874 1.00 82.12 80 ASP A C 1
ATOM 627 O O . ASP A 1 80 ? -11.486 -7.891 23.403 1.00 82.12 80 ASP A O 1
ATOM 631 N N . VAL A 1 81 ? -11.570 -9.179 21.556 1.00 87.88 81 VAL A N 1
ATOM 632 C CA . VAL A 1 81 ? -11.693 -8.075 20.611 1.00 87.88 81 VAL A CA 1
ATOM 633 C C . VAL A 1 81 ? -13.011 -8.177 19.863 1.00 87.88 81 VAL A C 1
ATOM 635 O O . VAL A 1 81 ? -13.506 -9.261 19.566 1.00 87.88 81 VAL A O 1
ATOM 638 N N . THR A 1 82 ? -13.582 -7.024 19.538 1.00 88.31 82 THR A N 1
ATOM 639 C CA . THR A 1 82 ? -14.875 -6.933 18.862 1.00 88.31 82 THR A CA 1
ATOM 640 C C . THR A 1 82 ? -14.753 -6.105 17.600 1.00 88.31 82 THR A C 1
ATOM 642 O O . THR A 1 82 ? -14.068 -5.082 17.580 1.00 88.31 82 THR A O 1
ATOM 645 N N . TRP A 1 83 ? -15.439 -6.543 16.549 1.00 90.44 83 TRP A N 1
ATOM 646 C CA . TRP A 1 83 ? -15.556 -5.802 15.304 1.00 90.44 83 TRP A CA 1
ATOM 647 C C . TRP A 1 83 ? -16.915 -5.124 15.210 1.00 90.44 83 TRP A C 1
ATOM 649 O O . TRP A 1 83 ? -17.956 -5.732 15.457 1.00 90.44 83 TRP A O 1
ATOM 659 N N . LYS A 1 84 ? -16.904 -3.859 14.803 1.00 87.94 84 LYS A N 1
ATOM 660 C CA . LYS A 1 84 ? -18.106 -3.083 14.504 1.00 87.94 84 LYS A CA 1
ATOM 661 C C . LYS A 1 84 ? -17.941 -2.358 13.182 1.00 87.94 84 LYS A C 1
ATOM 663 O O . LYS A 1 84 ? -16.836 -1.958 12.813 1.00 87.94 84 LYS A O 1
ATOM 668 N N . ARG A 1 85 ? -19.053 -2.135 12.489 1.00 90.12 85 ARG A N 1
ATOM 669 C CA . ARG A 1 85 ? -19.101 -1.289 11.297 1.00 90.12 85 ARG A CA 1
ATOM 670 C C . ARG A 1 85 ? -19.715 0.058 11.642 1.00 90.12 85 ARG A C 1
ATOM 672 O O . ARG A 1 85 ? -20.677 0.130 12.399 1.00 90.12 85 ARG A O 1
ATOM 679 N N . ILE A 1 86 ? -19.193 1.131 11.058 1.00 88.06 86 ILE A N 1
ATOM 680 C CA . ILE A 1 86 ? -19.796 2.460 11.152 1.00 88.06 86 ILE A CA 1
ATOM 681 C C . ILE A 1 86 ? -20.635 2.711 9.902 1.00 88.06 86 ILE A C 1
ATOM 683 O O . ILE A 1 86 ? -20.100 2.883 8.804 1.00 88.06 86 ILE A O 1
ATOM 687 N N . VAL A 1 87 ? -21.954 2.780 10.074 1.00 81.25 87 VAL A N 1
ATOM 688 C CA . VAL A 1 87 ? -22.919 3.028 8.996 1.00 81.25 87 VAL A CA 1
ATOM 689 C C . VAL A 1 87 ? -23.678 4.310 9.307 1.00 81.25 87 VAL A C 1
ATOM 691 O O . VAL A 1 87 ? -24.285 4.448 10.363 1.00 81.25 87 VAL A O 1
ATOM 694 N N . LYS A 1 88 ? -23.608 5.297 8.402 1.00 80.19 88 LYS A N 1
ATOM 695 C CA . LYS A 1 88 ? -24.265 6.616 8.556 1.00 80.19 88 LYS A CA 1
ATOM 696 C C . LYS A 1 88 ? -23.970 7.321 9.895 1.00 80.19 88 LYS A C 1
ATOM 698 O O . LYS A 1 88 ? -24.739 8.162 10.344 1.00 80.19 88 LYS A O 1
ATOM 703 N N . GLY A 1 89 ? -22.820 7.028 10.505 1.00 77.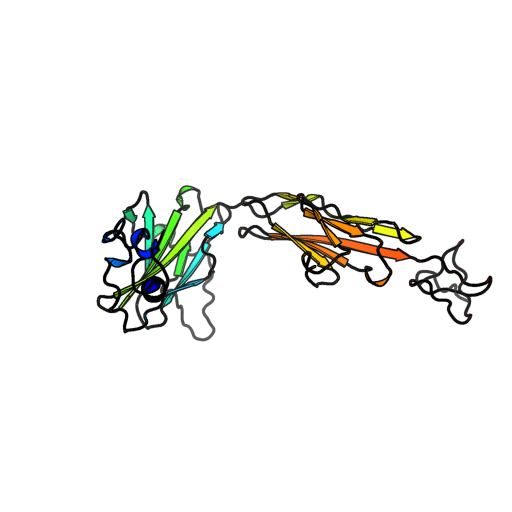81 89 GLY A N 1
ATOM 704 C CA . GLY A 1 89 ? -22.399 7.626 11.771 1.00 77.81 89 GLY A CA 1
ATOM 705 C C . GLY A 1 89 ? -22.880 6.905 13.029 1.00 77.81 89 GLY A C 1
ATOM 706 O O . GLY A 1 89 ? -22.628 7.431 14.106 1.00 77.81 89 GLY A O 1
ATOM 707 N N . SER A 1 90 ? -23.507 5.738 12.898 1.00 81.44 90 SER A N 1
ATOM 708 C CA . SER A 1 90 ? -23.870 4.852 14.003 1.00 81.44 90 SER A CA 1
ATOM 709 C C . SER A 1 90 ? -23.048 3.568 13.951 1.00 81.44 90 SER A C 1
ATOM 711 O O . SER A 1 90 ? -22.651 3.121 12.873 1.00 81.44 90 SER A O 1
ATOM 713 N N . GLU A 1 91 ? -22.791 2.985 15.119 1.00 83.25 91 GLU A N 1
ATOM 714 C CA . GLU A 1 91 ? -22.202 1.653 15.229 1.00 83.25 91 GLU A CA 1
ATOM 715 C C . GLU A 1 91 ? -23.254 0.592 14.907 1.00 83.25 91 GLU A C 1
ATOM 717 O O . GLU A 1 91 ? -24.372 0.637 15.417 1.00 83.25 91 GLU A O 1
ATOM 722 N N . GLN A 1 92 ? -22.881 -0.370 14.073 1.00 81.81 92 GLN A N 1
ATOM 723 C CA . GLN A 1 92 ? -23.675 -1.546 13.760 1.00 81.81 92 GLN A CA 1
ATOM 724 C C . GLN A 1 92 ? -22.833 -2.785 14.068 1.00 81.81 92 GLN A C 1
ATOM 726 O O . GLN A 1 92 ? -21.679 -2.887 13.634 1.00 81.81 92 GLN A O 1
ATOM 731 N N . ALA A 1 93 ? -23.406 -3.710 14.841 1.00 75.25 93 ALA A N 1
ATOM 732 C CA . ALA A 1 93 ? -22.831 -5.037 15.008 1.00 75.25 93 ALA A CA 1
ATOM 733 C C . ALA A 1 93 ? -22.798 -5.737 13.646 1.00 75.25 93 ALA A C 1
ATOM 735 O O . ALA A 1 93 ? -23.708 -5.570 12.834 1.00 75.25 93 ALA A O 1
ATOM 736 N N . LEU A 1 94 ? -21.735 -6.488 13.383 1.00 74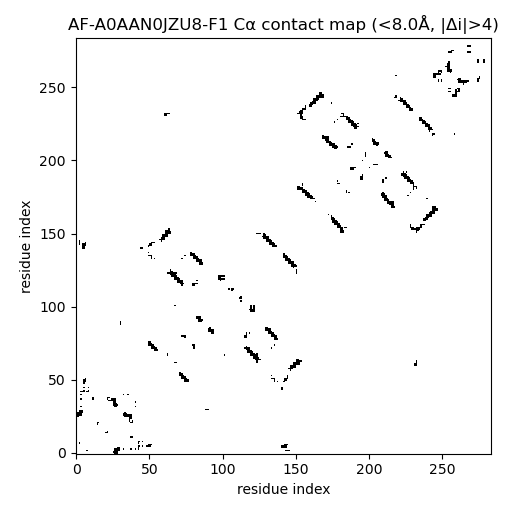.44 94 LEU A N 1
ATOM 737 C CA . LEU A 1 94 ? -21.666 -7.288 12.170 1.00 74.44 94 LEU A CA 1
ATOM 738 C C . LEU A 1 94 ? -22.638 -8.462 12.311 1.00 74.44 94 LEU A C 1
ATOM 740 O O . LEU A 1 94 ? -22.591 -9.180 13.307 1.00 74.44 94 LEU A O 1
ATOM 744 N N . GLU A 1 95 ? -23.549 -8.611 11.351 1.00 61.91 95 GLU A N 1
ATOM 745 C CA . GLU A 1 95 ? -24.480 -9.740 11.316 1.00 61.91 95 GLU A CA 1
ATOM 746 C C . GLU A 1 95 ? -23.710 -11.045 11.062 1.00 61.91 95 GLU A C 1
ATOM 748 O O . GLU A 1 95 ? -22.794 -11.083 10.236 1.00 61.91 95 GLU A O 1
ATOM 753 N N . GLU A 1 96 ? -24.094 -12.124 11.750 1.00 54.56 96 GLU A N 1
ATOM 754 C CA . GLU A 1 96 ? -23.431 -13.434 11.651 1.00 54.56 96 GLU A CA 1
ATOM 755 C C . GLU A 1 96 ? -23.460 -14.009 10.219 1.00 54.56 96 GLU A C 1
ATOM 757 O O . GLU A 1 96 ? -22.583 -14.786 9.848 1.00 54.56 96 GLU A O 1
ATOM 762 N N . ASP A 1 97 ? -24.404 -13.592 9.372 1.00 48.16 97 ASP A N 1
ATOM 763 C CA . ASP A 1 97 ? -24.596 -14.156 8.028 1.00 48.16 97 ASP A CA 1
ATOM 764 C C . ASP A 1 97 ? -23.443 -13.818 7.055 1.00 48.16 97 ASP A C 1
ATOM 766 O O . ASP A 1 97 ? -23.035 -14.642 6.233 1.00 48.16 97 ASP A O 1
ATOM 770 N N . HIS A 1 98 ? -22.805 -12.649 7.213 1.00 52.34 98 HIS A N 1
ATOM 771 C CA . HIS A 1 98 ? -21.622 -12.275 6.417 1.00 52.34 98 HIS A CA 1
ATOM 772 C C . HIS A 1 98 ? -20.321 -12.940 6.915 1.00 52.34 98 HIS A C 1
ATOM 774 O O . HIS A 1 98 ? -19.301 -12.858 6.234 1.00 52.34 98 HIS A O 1
ATOM 780 N N . SER A 1 99 ? -20.351 -13.624 8.071 1.00 52.38 99 SER A N 1
ATOM 781 C CA . SER A 1 99 ? -19.180 -14.236 8.728 1.00 52.38 99 SER A CA 1
ATOM 782 C C . SER A 1 99 ? -18.903 -15.694 8.325 1.00 52.38 99 SER A C 1
ATOM 784 O O . SER A 1 99 ? -18.003 -16.344 8.861 1.00 52.38 99 SER A O 1
ATOM 786 N N . SER A 1 100 ? -19.661 -16.245 7.373 1.00 45.91 100 SER A N 1
ATOM 787 C CA . SER A 1 100 ? -19.490 -17.638 6.955 1.00 45.91 100 SER A CA 1
ATOM 788 C C . SER A 1 100 ? -18.202 -17.835 6.131 1.00 45.91 100 SER A C 1
ATOM 790 O O . SER A 1 100 ? -17.769 -16.952 5.408 1.00 45.91 100 SER A O 1
ATOM 792 N N . PHE A 1 101 ? -17.592 -19.022 6.202 1.00 42.69 101 PHE A N 1
ATOM 793 C CA . PHE A 1 101 ? -16.222 -19.383 5.772 1.00 42.69 101 PHE A CA 1
ATOM 794 C C . PHE A 1 101 ? -15.890 -19.305 4.267 1.00 42.69 101 PHE A C 1
ATOM 796 O O . PHE A 1 101 ? -16.530 -20.004 3.478 1.00 42.69 101 PHE A O 1
ATOM 803 N N . CYS A 1 102 ? -14.838 -18.576 3.866 1.00 37.91 102 CYS A N 1
ATOM 804 C CA . CYS A 1 102 ? -14.065 -18.922 2.660 1.00 37.91 102 CYS A CA 1
ATOM 805 C C . CYS A 1 102 ? -13.127 -20.086 3.079 1.00 37.91 102 CYS A C 1
ATOM 807 O O . CYS A 1 102 ? -12.290 -19.926 3.956 1.00 37.91 102 CYS A O 1
ATOM 809 N N . THR A 1 103 ? -13.362 -21.310 2.595 1.00 38.72 103 THR A N 1
ATOM 810 C CA . THR A 1 103 ? -12.639 -22.566 2.952 1.00 38.72 103 THR A CA 1
ATOM 811 C C . THR A 1 103 ? -11.116 -22.468 2.726 1.00 38.72 103 THR A C 1
ATOM 813 O O . THR A 1 103 ? -10.723 -21.754 1.815 1.00 38.72 103 THR A O 1
ATOM 816 N N . ASN A 1 104 ? -10.168 -23.172 3.362 1.00 34.78 104 ASN A N 1
ATOM 817 C CA . ASN A 1 104 ? -10.092 -24.199 4.411 1.00 34.78 104 ASN A CA 1
ATOM 818 C C . ASN A 1 104 ? -9.329 -23.590 5.599 1.00 34.78 104 ASN A C 1
ATOM 820 O O . ASN A 1 104 ? -8.310 -22.941 5.379 1.00 34.78 104 ASN A O 1
ATOM 824 N N . LYS A 1 105 ? -9.741 -23.867 6.845 1.00 41.25 105 LYS A N 1
ATOM 825 C CA . LYS A 1 105 ? -8.906 -23.597 8.028 1.00 41.25 105 LYS A CA 1
ATOM 826 C C . LYS A 1 105 ? -7.501 -24.166 7.788 1.00 41.25 105 LYS A C 1
ATOM 828 O O . LYS A 1 105 ? -7.343 -25.387 7.785 1.00 41.25 105 LYS A O 1
ATOM 833 N N . SER A 1 106 ? -6.481 -23.322 7.638 1.00 37.84 106 SER A N 1
ATOM 834 C CA . SER A 1 106 ? -5.121 -23.747 7.959 1.00 37.84 106 SER A CA 1
ATOM 835 C C . SER A 1 106 ? -5.060 -23.835 9.479 1.00 37.84 106 SER A C 1
ATOM 837 O O . SER A 1 106 ? -4.772 -22.862 10.170 1.00 37.84 106 SER A O 1
ATOM 839 N N . VAL A 1 107 ? -5.451 -24.996 9.997 1.00 46.88 107 VAL A N 1
ATOM 840 C CA . VAL A 1 107 ? -5.118 -25.406 11.357 1.00 46.88 107 VAL A CA 1
ATOM 841 C C . VAL A 1 107 ? -3.593 -25.336 11.432 1.00 46.88 107 VAL A C 1
ATOM 843 O O . VAL A 1 107 ? -2.915 -25.964 10.616 1.00 46.88 107 VAL A O 1
ATOM 846 N N . ASP A 1 108 ? -3.045 -24.513 12.325 1.00 45.28 108 ASP A N 1
ATOM 847 C CA . ASP A 1 108 ? -1.614 -24.582 12.595 1.00 45.28 108 ASP A CA 1
ATOM 848 C C . ASP A 1 108 ? -1.275 -25.978 13.150 1.00 45.28 108 ASP A C 1
ATOM 850 O O . ASP A 1 108 ? -2.138 -26.698 13.656 1.00 45.28 108 ASP A O 1
ATOM 854 N N . ASN A 1 109 ? -0.017 -26.412 13.044 1.00 42.00 109 ASN A N 1
ATOM 855 C CA . ASN A 1 109 ? 0.411 -27.769 13.424 1.00 42.00 109 ASN A CA 1
ATOM 856 C C . ASN A 1 109 ? 0.360 -28.038 14.954 1.00 42.00 109 ASN A C 1
ATOM 858 O O . ASN A 1 109 ? 1.013 -28.955 15.447 1.00 42.00 109 ASN A O 1
ATOM 862 N N . CYS A 1 110 ? -0.399 -27.225 15.697 1.00 42.59 110 CYS A N 1
ATOM 863 C CA . CYS A 1 110 ? -0.643 -27.291 17.134 1.00 42.59 110 CYS A CA 1
ATOM 864 C C . CYS A 1 110 ? -2.145 -27.323 17.491 1.00 42.59 110 CYS A C 1
ATOM 866 O O . CYS A 1 110 ? -2.471 -27.432 18.670 1.00 42.59 110 CYS A O 1
ATOM 868 N N . GLY A 1 111 ? -3.064 -27.266 16.516 1.00 42.56 111 GLY A N 1
ATOM 869 C CA . GLY A 1 111 ? -4.505 -27.389 16.768 1.00 42.56 111 GLY A CA 1
ATOM 870 C C . GLY A 1 111 ? -5.172 -26.138 17.348 1.00 42.56 111 GLY A C 1
ATOM 871 O O . GLY A 1 111 ? -6.319 -26.228 17.786 1.00 42.56 111 GLY A O 1
ATOM 872 N N . ASN A 1 112 ? -4.507 -24.978 17.328 1.00 43.66 112 ASN A N 1
ATOM 873 C CA . ASN A 1 112 ? -5.114 -23.723 17.756 1.00 43.66 112 ASN A CA 1
ATOM 874 C C . ASN A 1 112 ? -5.801 -23.057 16.562 1.00 43.66 112 ASN A C 1
ATOM 876 O O . ASN A 1 112 ? -5.170 -22.484 15.677 1.00 43.66 112 ASN A O 1
ATOM 880 N N . THR A 1 113 ? -7.131 -23.097 16.537 1.00 45.84 113 THR A N 1
ATOM 881 C CA . THR A 1 113 ? -7.905 -22.195 15.684 1.00 45.84 113 THR A CA 1
ATOM 882 C C . THR A 1 113 ? -8.046 -20.867 16.417 1.00 45.84 113 THR A C 1
ATOM 884 O O . THR A 1 113 ? -9.051 -20.654 17.089 1.00 45.84 113 THR A O 1
ATOM 887 N N . ASP A 1 114 ? -7.039 -19.997 16.325 1.00 51.34 114 ASP A N 1
ATOM 888 C CA . ASP A 1 114 ? -7.130 -18.606 16.793 1.00 51.34 114 ASP A CA 1
ATOM 889 C C . ASP A 1 114 ? -8.055 -17.824 15.838 1.00 51.34 114 ASP A C 1
ATOM 891 O O . ASP A 1 114 ? -7.621 -17.039 15.001 1.00 51.34 114 ASP A O 1
ATOM 895 N N . THR A 1 115 ? -9.349 -18.158 15.873 1.00 55.59 115 THR A N 1
ATOM 896 C CA . THR A 1 115 ? -10.435 -17.458 15.169 1.00 55.59 115 THR A CA 1
ATOM 897 C C . THR A 1 115 ? -10.879 -16.206 15.923 1.00 55.59 115 THR A C 1
ATOM 899 O O . THR A 1 115 ? -11.748 -15.476 15.448 1.00 55.59 115 THR A O 1
ATOM 902 N N . GLU A 1 116 ? -10.316 -15.958 17.107 1.00 67.38 116 GLU A N 1
ATOM 903 C CA . GLU A 1 116 ? -10.619 -14.782 17.910 1.00 67.38 116 GLU A CA 1
ATOM 904 C C . GLU A 1 116 ? -10.112 -13.525 17.193 1.00 67.38 116 GLU A C 1
ATOM 906 O O . GLU A 1 116 ? -8.973 -13.434 16.734 1.00 67.38 116 GLU A O 1
ATOM 911 N N . GLY A 1 117 ? -11.007 -12.554 17.012 1.00 79.06 117 GLY A N 1
ATOM 912 C CA . GLY A 1 117 ? -10.696 -11.299 16.330 1.00 79.06 117 GLY A CA 1
ATOM 913 C C . GLY A 1 117 ? -10.526 -11.368 14.812 1.00 79.06 117 GLY A C 1
ATOM 914 O O . GLY A 1 117 ? -10.181 -10.342 14.217 1.00 79.06 117 GLY A O 1
ATOM 915 N N . LEU A 1 118 ? -10.789 -12.509 14.170 1.00 84.38 118 LEU A N 1
ATOM 916 C CA . LEU A 1 118 ? -10.812 -12.614 12.711 1.00 84.38 118 LEU A CA 1
ATOM 917 C C . LEU A 1 118 ? -12.143 -12.086 12.154 1.00 84.38 118 LEU A C 1
ATOM 919 O O . LEU A 1 118 ? -13.213 -12.599 12.473 1.00 84.38 118 LEU A O 1
ATOM 923 N N . LEU A 1 119 ? -12.070 -11.077 11.289 1.00 85.69 119 LEU A N 1
ATOM 924 C CA . LEU A 1 119 ? -13.189 -10.608 10.479 1.00 85.69 119 LEU A CA 1
ATOM 925 C C . LEU A 1 119 ? -13.012 -11.102 9.047 1.00 85.69 119 LEU A C 1
ATOM 927 O O . LEU A 1 119 ? -12.048 -10.732 8.378 1.00 85.69 119 LEU A O 1
ATOM 931 N N . VAL A 1 120 ? -13.975 -11.888 8.573 1.00 83.81 120 VAL A N 1
ATOM 932 C CA . VAL A 1 120 ? -14.058 -12.329 7.179 1.00 83.81 120 VAL A CA 1
ATOM 933 C C . VAL A 1 120 ? -15.275 -11.681 6.536 1.00 83.81 120 VAL A C 1
ATOM 935 O O . VAL A 1 120 ? -16.376 -11.777 7.072 1.00 83.81 120 VAL A O 1
ATOM 938 N N . LEU A 1 121 ? -15.072 -11.020 5.398 1.00 84.00 121 LEU A N 1
ATOM 939 C CA . LEU A 1 121 ? -16.144 -10.532 4.535 1.00 84.00 121 LEU A CA 1
ATOM 940 C C . LEU A 1 121 ? -16.061 -11.266 3.204 1.00 84.00 121 LEU A C 1
ATOM 942 O O . LEU A 1 121 ? -15.037 -11.217 2.520 1.00 84.00 121 LEU A O 1
ATOM 946 N N . LYS A 1 122 ? -17.140 -11.954 2.853 1.00 82.31 122 LYS A N 1
ATOM 947 C CA . LYS A 1 122 ? -17.289 -12.677 1.593 1.00 82.31 122 LYS A CA 1
ATOM 948 C C . LYS A 1 122 ? -17.871 -11.814 0.500 1.00 82.31 122 LYS A C 1
ATOM 950 O O . LYS A 1 122 ? -18.599 -10.874 0.793 1.00 82.31 122 LYS A O 1
ATOM 955 N N . ASP A 1 123 ? -17.600 -12.227 -0.738 1.00 84.12 123 ASP A N 1
ATOM 956 C CA . ASP A 1 123 ? -18.283 -11.746 -1.935 1.00 84.12 123 ASP A CA 1
ATOM 957 C C . ASP A 1 123 ? -18.453 -10.220 -1.936 1.00 84.12 123 ASP A C 1
ATOM 959 O O . ASP A 1 123 ? -19.543 -9.710 -2.194 1.00 84.12 123 ASP A O 1
ATOM 963 N N . ILE A 1 124 ? -17.366 -9.497 -1.616 1.00 86.88 124 ILE A N 1
ATOM 964 C CA . ILE A 1 124 ? -17.437 -8.073 -1.274 1.00 86.88 124 ILE A CA 1
ATOM 965 C C . ILE A 1 124 ? -18.215 -7.288 -2.330 1.00 86.88 124 ILE A C 1
ATOM 967 O O . ILE A 1 124 ? -17.892 -7.283 -3.525 1.00 86.88 124 ILE A O 1
ATOM 971 N N . ALA A 1 125 ? -19.225 -6.563 -1.865 1.00 89.50 125 ALA A N 1
ATOM 972 C CA . ALA A 1 125 ? -20.076 -5.721 -2.678 1.00 89.50 125 ALA A CA 1
ATOM 973 C C . ALA A 1 125 ? -19.934 -4.249 -2.283 1.00 89.50 125 ALA A C 1
ATOM 975 O O . ALA A 1 125 ? -19.339 -3.879 -1.270 1.00 89.50 125 ALA A O 1
ATOM 976 N N . ALA A 1 126 ? -20.507 -3.359 -3.099 1.00 89.00 126 ALA A N 1
ATOM 977 C CA . ALA A 1 126 ? -20.470 -1.919 -2.825 1.00 89.00 126 ALA A CA 1
ATOM 978 C C . ALA A 1 126 ? -21.095 -1.582 -1.459 1.00 89.00 126 ALA A C 1
ATOM 980 O O . ALA A 1 126 ? -20.693 -0.626 -0.796 1.00 89.00 126 ALA A O 1
ATOM 981 N N . ALA A 1 127 ? -22.045 -2.408 -1.016 1.00 87.69 127 ALA A N 1
ATOM 982 C CA . ALA A 1 127 ? -22.685 -2.296 0.281 1.00 87.69 127 ALA A CA 1
ATOM 983 C C . ALA A 1 127 ? -21.758 -2.613 1.462 1.00 87.69 127 ALA A C 1
ATOM 985 O O . ALA A 1 127 ? -22.110 -2.207 2.562 1.00 87.69 127 ALA A O 1
ATOM 986 N N . ASP A 1 128 ? -20.601 -3.255 1.269 1.00 87.19 128 ASP A N 1
ATOM 987 C CA . ASP A 1 128 ? -19.617 -3.561 2.324 1.00 87.19 128 ASP A CA 1
ATOM 988 C C . ASP A 1 128 ? -18.566 -2.462 2.486 1.00 87.19 128 ASP A C 1
ATOM 990 O O . ASP A 1 128 ? -17.824 -2.424 3.466 1.00 87.19 128 ASP A O 1
ATOM 994 N N . GLN A 1 129 ? -18.510 -1.505 1.556 1.00 90.75 129 GLN A N 1
ATOM 995 C CA . GLN A 1 129 ? -17.606 -0.370 1.689 1.00 90.75 129 GLN A CA 1
ATOM 996 C C . GLN A 1 129 ? -17.936 0.435 2.947 1.00 90.75 129 GLN A C 1
ATOM 998 O O . GLN A 1 129 ? -19.098 0.697 3.275 1.00 90.75 129 GLN A O 1
ATOM 1003 N N . GLY A 1 130 ? -16.908 0.879 3.660 1.00 91.50 130 GLY A N 1
ATOM 1004 C CA . GLY A 1 130 ? -17.113 1.679 4.857 1.00 91.50 130 GLY A CA 1
ATOM 1005 C C . GLY A 1 130 ? -15.993 1.568 5.868 1.00 91.50 130 GLY A C 1
ATOM 1006 O O . GLY A 1 130 ? -14.878 1.156 5.562 1.00 91.50 130 GLY A O 1
ATOM 1007 N N . ILE A 1 131 ? -16.310 1.997 7.082 1.00 93.19 131 ILE A N 1
ATOM 1008 C CA . ILE A 1 131 ? -15.379 2.051 8.200 1.00 93.19 131 ILE A CA 1
ATOM 1009 C C . ILE A 1 131 ? -15.692 0.884 9.127 1.00 93.19 131 ILE A C 1
ATOM 1011 O O . ILE A 1 131 ? -16.824 0.740 9.586 1.00 93.19 131 ILE A O 1
ATOM 1015 N N . TYR A 1 132 ? -14.673 0.088 9.408 1.00 93.00 132 TYR A N 1
ATOM 1016 C CA . TYR A 1 132 ? -14.700 -1.032 10.330 1.00 93.00 132 TYR A CA 1
ATOM 1017 C C . TYR A 1 132 ? -13.754 -0.713 11.473 1.00 93.00 132 TYR A C 1
ATOM 1019 O O . TYR A 1 132 ? -12.663 -0.177 11.264 1.00 93.00 132 TYR A O 1
ATOM 1027 N N . VAL A 1 133 ? -14.186 -1.000 12.689 1.00 93.62 133 VAL A N 1
ATOM 1028 C CA . VAL A 1 133 ? -13.427 -0.704 13.894 1.00 93.62 133 VAL A CA 1
ATOM 1029 C C . VAL A 1 133 ? -13.271 -1.989 14.671 1.00 93.62 133 VAL A C 1
ATOM 1031 O O . VAL A 1 133 ? -14.267 -2.637 14.991 1.00 93.62 133 VAL A O 1
ATOM 1034 N N . CYS A 1 134 ? -12.024 -2.346 14.953 1.00 92.94 134 CYS A N 1
ATOM 1035 C CA . CYS A 1 134 ? -11.736 -3.357 15.948 1.00 92.94 134 CYS A CA 1
ATOM 1036 C C . CYS A 1 134 ? -11.461 -2.672 17.283 1.00 92.94 134 CYS A C 1
ATOM 1038 O O . CYS A 1 134 ? -10.633 -1.761 17.339 1.00 92.94 134 CYS A O 1
ATOM 1040 N N . THR A 1 135 ? -12.115 -3.131 18.343 1.00 92.44 135 THR A N 1
ATOM 1041 C CA . THR A 1 135 ? -11.947 -2.616 19.701 1.00 92.44 135 THR A CA 1
ATOM 1042 C C . THR A 1 135 ? -11.630 -3.762 20.654 1.00 92.44 135 THR A C 1
ATOM 1044 O O . THR A 1 135 ? -12.403 -4.714 20.756 1.00 92.44 135 THR A O 1
ATOM 1047 N N . ALA A 1 136 ? -10.521 -3.640 21.383 1.00 92.19 136 ALA A N 1
ATOM 1048 C CA . ALA A 1 136 ? -10.257 -4.441 22.574 1.00 92.19 136 ALA A CA 1
ATOM 1049 C C . ALA A 1 136 ? -10.705 -3.673 23.812 1.00 92.19 136 ALA A C 1
ATOM 1051 O O . ALA A 1 136 ? -10.484 -2.460 23.907 1.00 92.19 136 ALA A O 1
ATOM 1052 N N . THR A 1 137 ? -11.280 -4.394 24.768 1.00 90.06 137 THR A N 1
ATOM 1053 C CA . THR A 1 137 ? -11.728 -3.827 26.042 1.00 90.06 137 THR A CA 1
ATOM 1054 C C . THR A 1 137 ? -11.041 -4.560 27.182 1.00 90.06 137 THR A C 1
ATOM 1056 O O . THR A 1 137 ? -11.057 -5.785 27.230 1.00 90.06 137 THR A O 1
ATOM 1059 N N . LEU A 1 138 ? -10.434 -3.811 28.101 1.00 89.62 138 LEU A N 1
ATOM 1060 C CA . LEU A 1 138 ? -9.865 -4.342 29.336 1.00 89.62 138 LEU A CA 1
ATOM 1061 C C . LEU A 1 138 ? -10.422 -3.531 30.504 1.00 89.62 138 LEU A C 1
ATOM 1063 O O . LEU A 1 138 ? -10.087 -2.356 30.667 1.00 89.62 138 LEU A O 1
ATOM 1067 N N . ASP A 1 139 ? -11.276 -4.157 31.309 1.00 88.19 139 ASP A N 1
ATOM 1068 C CA . ASP A 1 139 ? -12.066 -3.494 32.349 1.00 88.19 139 ASP A CA 1
ATOM 1069 C C . ASP A 1 139 ? -12.859 -2.298 31.790 1.00 88.19 139 ASP A C 1
ATOM 1071 O O . ASP A 1 139 ? -13.791 -2.481 31.014 1.00 88.19 139 ASP A O 1
ATOM 1075 N N . ASN A 1 140 ? -12.472 -1.070 32.151 1.00 86.00 140 ASN A N 1
ATOM 1076 C CA . ASN A 1 140 ? -13.153 0.170 31.769 1.00 86.00 140 ASN A CA 1
ATOM 1077 C C . ASN A 1 140 ? -12.402 0.971 30.694 1.00 86.00 140 ASN A C 1
ATOM 1079 O O . ASN A 1 140 ? -12.742 2.130 30.456 1.00 86.00 140 ASN A O 1
ATOM 1083 N N . VAL A 1 141 ? -11.352 0.409 30.087 1.00 89.81 141 VAL A N 1
ATOM 1084 C CA . VAL A 1 141 ? -10.582 1.091 29.041 1.00 89.81 141 VAL A CA 1
ATOM 1085 C C . VAL A 1 141 ? -10.641 0.337 27.722 1.00 89.81 141 VAL A C 1
ATOM 1087 O O . VAL A 1 141 ? -10.641 -0.894 27.686 1.00 89.81 141 VAL A O 1
ATOM 1090 N N . THR A 1 142 ? -10.652 1.094 26.628 1.00 92.94 142 THR A N 1
ATOM 1091 C CA . THR A 1 142 ? -10.683 0.558 25.269 1.00 92.94 142 THR A CA 1
ATOM 1092 C C . THR A 1 142 ? -9.457 0.987 24.481 1.00 92.94 142 THR A C 1
ATOM 1094 O O . THR A 1 142 ? -8.853 2.034 24.727 1.00 92.94 142 THR A O 1
ATOM 1097 N N . SER A 1 143 ? -9.080 0.157 23.519 1.00 94.75 143 SER A N 1
ATOM 1098 C CA . SER A 1 143 ? -8.067 0.472 22.519 1.00 94.75 143 SER A CA 1
ATOM 1099 C C . SER A 1 143 ? -8.604 0.023 21.171 1.00 94.75 143 SER A C 1
ATOM 1101 O O . SER A 1 143 ? -8.988 -1.139 21.025 1.00 94.75 143 SER A O 1
ATOM 1103 N N . SER A 1 144 ? -8.684 0.943 20.211 1.00 95.00 144 SER A N 1
ATOM 1104 C CA . SER A 1 144 ? -9.357 0.679 18.939 1.00 95.00 144 SER A CA 1
ATOM 1105 C C . SER A 1 144 ? -8.507 1.022 17.727 1.00 95.00 144 SER A C 1
ATOM 1107 O O . SER A 1 144 ? -7.718 1.965 17.731 1.00 95.00 144 SER A O 1
ATOM 1109 N N . VAL A 1 145 ? -8.716 0.269 16.650 1.00 95.44 145 VAL A N 1
ATOM 1110 C CA . VAL A 1 145 ? -8.069 0.476 15.355 1.00 95.44 145 VAL A CA 1
ATOM 1111 C C . VAL A 1 145 ? -9.127 0.533 14.266 1.00 95.44 145 VAL A C 1
ATOM 1113 O O . VAL A 1 145 ? -10.002 -0.327 14.180 1.00 95.44 145 VAL A O 1
ATOM 1116 N N . ILE A 1 146 ? -9.024 1.550 13.414 1.00 94.56 146 ILE A N 1
ATOM 1117 C CA . ILE A 1 146 ? -9.924 1.756 12.283 1.00 94.56 146 ILE A CA 1
ATOM 1118 C C . ILE A 1 146 ? -9.318 1.151 11.011 1.00 94.56 146 ILE A C 1
ATOM 1120 O O . ILE A 1 146 ? -8.121 1.295 10.741 1.00 94.56 146 ILE A O 1
ATOM 1124 N N . ARG A 1 147 ? -10.166 0.516 10.201 1.00 94.56 147 ARG A N 1
ATOM 1125 C CA . ARG A 1 147 ? -9.887 0.112 8.824 1.00 94.56 147 ARG A CA 1
ATOM 1126 C C . ARG A 1 147 ? -10.982 0.615 7.903 1.00 94.56 147 ARG A C 1
ATOM 1128 O O . ARG A 1 147 ? -12.167 0.500 8.205 1.00 94.56 147 ARG A O 1
ATOM 1135 N N . GLN A 1 148 ? -10.581 1.168 6.771 1.00 94.25 148 GLN A N 1
ATOM 1136 C CA . GLN A 1 148 ? -11.500 1.550 5.715 1.00 94.25 148 GLN A CA 1
ATOM 1137 C C . GLN A 1 148 ? -11.482 0.482 4.627 1.00 94.25 148 GLN A C 1
ATOM 1139 O O . GLN A 1 148 ? -10.420 0.109 4.143 1.00 94.25 148 GLN A O 1
ATOM 1144 N N . ILE A 1 149 ? -12.656 0.001 4.242 1.00 93.25 149 ILE A N 1
ATOM 1145 C CA . ILE A 1 149 ? -12.826 -0.957 3.153 1.00 93.25 149 ILE A CA 1
ATOM 1146 C C . ILE A 1 149 ? -13.352 -0.203 1.942 1.00 93.25 149 ILE A C 1
ATOM 1148 O O . ILE A 1 149 ? -14.343 0.532 2.034 1.00 93.25 149 ILE A O 1
ATOM 1152 N N . GLN A 1 150 ? -12.682 -0.376 0.808 1.00 93.94 150 GLN A N 1
ATOM 1153 C CA . GLN A 1 150 ? -13.102 0.183 -0.468 1.00 93.94 150 GLN A CA 1
ATOM 1154 C C . GLN A 1 150 ? -13.013 -0.861 -1.573 1.00 93.94 150 GLN A C 1
ATOM 1156 O O . GLN A 1 150 ? -12.130 -1.712 -1.565 1.00 93.94 150 GLN A O 1
ATOM 1161 N N . ILE A 1 151 ? -13.908 -0.759 -2.554 1.00 94.25 151 ILE A N 1
ATOM 1162 C CA . ILE A 1 151 ? -13.770 -1.525 -3.781 1.00 94.25 151 ILE A CA 1
ATOM 1163 C C . ILE A 1 151 ? -12.676 -0.887 -4.625 1.00 94.25 151 ILE A C 1
ATOM 1165 O O . ILE A 1 151 ? -12.718 0.315 -4.898 1.00 94.25 151 ILE A O 1
ATOM 1169 N N . GLY A 1 152 ? -11.713 -1.709 -5.025 1.00 94.75 152 GLY A N 1
ATOM 1170 C CA . GLY A 1 152 ? -10.644 -1.338 -5.935 1.00 94.75 152 GLY A CA 1
ATOM 1171 C C . GLY A 1 152 ? -10.637 -2.198 -7.195 1.00 94.75 152 GLY A C 1
ATOM 1172 O O . GLY A 1 152 ? -11.146 -3.317 -7.223 1.00 94.75 152 GLY A O 1
ATOM 1173 N N . GLU A 1 153 ? -10.022 -1.663 -8.241 1.00 95.50 153 GLU A N 1
ATOM 1174 C CA . GLU A 1 153 ? -9.667 -2.390 -9.454 1.00 95.50 153 GLU A CA 1
ATOM 1175 C C . GLU A 1 153 ? -8.143 -2.520 -9.497 1.00 95.50 153 GLU A C 1
ATOM 1177 O O . GLU A 1 153 ? -7.469 -1.483 -9.475 1.00 95.50 153 GLU A O 1
ATOM 1182 N N . PRO A 1 154 ? -7.575 -3.736 -9.570 1.00 95.00 154 PRO A N 1
ATOM 1183 C CA . PRO A 1 154 ? -6.134 -3.918 -9.584 1.00 95.00 154 PRO A CA 1
ATOM 1184 C C . PRO A 1 154 ? -5.514 -3.299 -10.841 1.00 95.00 154 PRO A C 1
ATOM 1186 O O . PRO A 1 154 ? -6.200 -3.089 -11.852 1.00 95.00 154 PRO A O 1
ATOM 1189 N N . PRO A 1 155 ? -4.208 -3.003 -10.808 1.00 97.12 155 PRO A N 1
ATOM 1190 C CA . PRO A 1 155 ? -3.554 -2.341 -11.916 1.00 97.12 155 PRO A CA 1
ATOM 1191 C C . PRO A 1 155 ? -3.510 -3.227 -13.167 1.00 97.12 155 PRO A C 1
ATO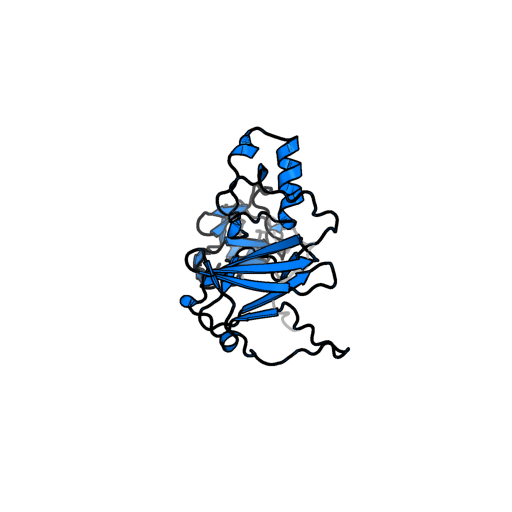M 1193 O O . PRO A 1 155 ? -3.283 -4.432 -13.105 1.00 97.12 155 PRO A O 1
ATOM 1196 N N . VAL A 1 156 ? -3.677 -2.606 -14.332 1.00 96.81 156 VAL A N 1
ATOM 1197 C CA . VAL A 1 156 ? -3.533 -3.236 -15.648 1.00 96.81 156 VAL A CA 1
ATOM 1198 C C . VAL A 1 156 ? -2.566 -2.409 -16.478 1.00 96.81 156 VAL A C 1
ATOM 1200 O O . VAL A 1 156 ? -2.820 -1.223 -16.728 1.00 96.81 156 VAL A O 1
ATOM 1203 N N . ILE A 1 157 ? -1.488 -3.038 -16.952 1.00 95.56 157 ILE A N 1
ATOM 1204 C CA . ILE A 1 157 ? -0.550 -2.416 -17.889 1.00 95.56 157 ILE A CA 1
ATOM 1205 C C . ILE A 1 157 ? -1.278 -2.127 -19.206 1.00 95.56 157 ILE A C 1
ATOM 1207 O O . ILE A 1 157 ? -1.820 -3.016 -19.859 1.00 95.56 157 ILE A O 1
ATOM 1211 N N . LYS A 1 158 ? -1.317 -0.850 -19.584 1.00 95.81 158 LYS A N 1
ATOM 1212 C CA . LYS A 1 158 ? -1.846 -0.362 -20.864 1.00 95.81 158 LYS A CA 1
ATOM 1213 C C . LYS A 1 158 ? -0.773 -0.245 -21.925 1.00 95.81 158 LYS A C 1
ATOM 1215 O O . LYS A 1 158 ? -1.068 -0.424 -23.102 1.00 95.81 158 LYS A O 1
ATOM 1220 N N . LYS A 1 159 ? 0.446 0.069 -21.504 1.00 95.81 159 LYS A N 1
ATOM 1221 C CA . LYS A 1 159 ? 1.611 0.139 -22.368 1.00 95.81 159 LYS A CA 1
ATOM 1222 C C . LYS A 1 159 ? 2.752 -0.570 -21.667 1.00 95.81 159 LYS A C 1
ATOM 1224 O O . LYS A 1 159 ? 3.122 -0.167 -20.567 1.00 95.81 159 LYS A O 1
ATOM 1229 N N . SER A 1 160 ? 3.233 -1.637 -22.286 1.00 96.44 160 SER A N 1
ATOM 1230 C CA . SER A 1 160 ? 4.384 -2.389 -21.803 1.00 96.44 160 SER A CA 1
ATOM 1231 C C . SER A 1 160 ? 5.656 -1.821 -22.422 1.00 96.44 160 SER A C 1
ATOM 1233 O O . SER A 1 160 ? 5.628 -1.453 -23.602 1.00 96.44 160 SER A O 1
ATOM 1235 N N . PRO A 1 161 ? 6.764 -1.775 -21.669 1.00 97.56 161 PRO A N 1
ATOM 1236 C CA . PRO A 1 161 ? 8.037 -1.387 -22.241 1.00 97.56 161 PRO A CA 1
ATOM 1237 C C . PRO A 1 161 ? 8.514 -2.418 -23.257 1.00 97.56 161 PRO A C 1
ATOM 1239 O O . PRO A 1 161 ? 8.189 -3.603 -23.173 1.00 97.56 161 PRO A O 1
ATOM 1242 N N . ILE A 1 162 ? 9.294 -1.948 -24.223 1.00 97.69 162 ILE A N 1
ATOM 1243 C CA . ILE A 1 162 ? 9.835 -2.761 -25.310 1.00 97.69 162 ILE A CA 1
ATOM 1244 C C . ILE A 1 162 ? 11.349 -2.800 -25.151 1.00 97.69 162 ILE A C 1
ATOM 1246 O O . ILE A 1 162 ? 11.963 -1.767 -24.892 1.00 97.69 162 ILE A O 1
ATOM 1250 N N . SER A 1 163 ? 11.945 -3.985 -25.295 1.00 97.56 163 SER A N 1
ATOM 1251 C CA . SER A 1 163 ? 13.398 -4.147 -25.247 1.00 97.56 163 SER A CA 1
ATOM 1252 C C . SER A 1 163 ? 14.081 -3.326 -26.338 1.00 97.56 163 SER A C 1
ATOM 1254 O O . SER A 1 163 ? 13.634 -3.304 -27.485 1.00 97.56 163 SER A O 1
ATOM 1256 N N . VAL A 1 164 ? 15.181 -2.673 -25.980 1.00 95.31 164 VAL A N 1
ATOM 1257 C CA . VAL A 1 164 ? 15.936 -1.794 -26.873 1.00 95.31 164 VAL A CA 1
ATOM 1258 C C . VAL A 1 164 ? 17.312 -2.390 -27.108 1.00 95.31 164 VAL A C 1
ATOM 1260 O O . VAL A 1 164 ? 18.044 -2.678 -26.162 1.00 95.31 164 VAL A O 1
ATOM 1263 N N . VAL A 1 165 ? 17.667 -2.525 -28.385 1.00 91.88 165 VAL A N 1
ATOM 1264 C CA . VAL A 1 165 ? 19.014 -2.884 -28.822 1.00 91.88 165 VAL A CA 1
ATOM 1265 C C . VAL A 1 165 ? 19.597 -1.706 -29.589 1.00 91.88 165 VAL A C 1
ATOM 1267 O O . VAL A 1 165 ? 19.053 -1.312 -30.620 1.00 91.88 165 VAL A O 1
ATOM 1270 N N . ALA A 1 166 ? 20.693 -1.141 -29.093 1.00 83.50 166 ALA A N 1
ATOM 1271 C CA . ALA A 1 166 ? 21.369 -0.009 -29.710 1.00 83.50 166 ALA A CA 1
ATOM 1272 C C . ALA A 1 166 ? 22.810 -0.367 -30.085 1.00 83.50 166 ALA A C 1
ATOM 1274 O O . ALA A 1 166 ? 23.528 -1.027 -29.334 1.00 83.50 166 ALA A O 1
ATOM 1275 N N . ARG A 1 167 ? 23.226 0.084 -31.268 1.00 78.25 167 ARG A N 1
ATOM 1276 C CA . ARG A 1 167 ? 24.611 0.041 -31.746 1.00 78.25 167 ARG A CA 1
ATOM 1277 C C . ARG A 1 167 ? 25.097 1.479 -31.778 1.00 78.25 167 ARG A C 1
ATOM 1279 O O . ARG A 1 167 ? 24.435 2.298 -32.408 1.00 78.25 167 ARG A O 1
ATOM 1286 N N . ASP A 1 168 ? 26.214 1.742 -31.110 1.00 76.38 168 ASP A N 1
ATOM 1287 C CA . ASP A 1 168 ? 26.664 3.081 -30.723 1.00 76.38 168 ASP A CA 1
ATOM 1288 C C . ASP A 1 168 ? 25.701 3.732 -29.700 1.00 76.38 168 ASP A C 1
ATOM 1290 O O . ASP A 1 168 ? 24.493 3.801 -29.944 1.00 76.38 168 ASP A O 1
ATOM 1294 N N . PRO A 1 169 ? 26.186 4.189 -28.529 1.00 77.62 169 PRO A N 1
ATOM 1295 C CA . PRO A 1 169 ? 25.320 4.717 -27.476 1.00 77.62 169 PRO A CA 1
ATOM 1296 C C . PRO A 1 169 ? 24.418 5.859 -27.969 1.00 77.62 169 PRO A C 1
ATOM 1298 O O . PRO A 1 169 ? 24.931 6.875 -28.450 1.00 77.62 169 PRO A O 1
ATOM 1301 N N . PRO A 1 170 ? 23.082 5.744 -27.846 1.00 87.88 170 PRO A N 1
ATOM 1302 C CA . PRO A 1 170 ? 22.190 6.838 -28.197 1.00 87.88 170 PRO A CA 1
ATOM 1303 C C . PRO A 1 170 ? 22.325 7.980 -27.183 1.00 87.88 170 PRO A C 1
ATOM 1305 O O . PRO A 1 170 ? 22.790 7.794 -26.060 1.00 87.88 170 PRO A O 1
ATOM 1308 N N . SER A 1 171 ? 21.854 9.178 -27.533 1.00 92.25 171 SER A N 1
ATOM 1309 C CA . SER A 1 171 ? 21.797 10.281 -26.564 1.00 92.25 171 SER A CA 1
ATOM 1310 C C . SER A 1 171 ? 20.804 10.017 -25.428 1.00 92.25 171 SER A C 1
ATOM 1312 O O . SER A 1 171 ? 20.969 10.570 -24.345 1.00 92.25 171 SER A O 1
ATOM 1314 N N . TYR A 1 172 ? 19.774 9.196 -25.657 1.00 95.31 172 TYR A N 1
ATOM 1315 C CA . TYR A 1 172 ? 18.830 8.744 -24.635 1.00 95.31 172 TYR A CA 1
ATOM 1316 C C . TYR A 1 172 ? 18.070 7.484 -25.082 1.00 95.31 172 TYR A C 1
ATOM 1318 O O . TYR A 1 172 ? 17.988 7.188 -26.274 1.00 95.31 172 TYR A O 1
ATOM 1326 N N . VAL A 1 173 ? 17.481 6.769 -24.122 1.00 96.12 173 VAL A N 1
ATOM 1327 C CA . VAL A 1 173 ? 16.541 5.652 -24.317 1.00 96.12 173 VAL A CA 1
ATOM 1328 C C . VAL A 1 173 ? 15.273 5.923 -23.514 1.00 96.12 173 VAL A C 1
ATOM 1330 O O . VAL A 1 173 ? 15.343 6.473 -22.415 1.00 96.12 173 VAL A O 1
ATOM 1333 N N . ILE A 1 174 ? 14.114 5.539 -24.054 1.00 96.75 174 ILE A N 1
ATOM 1334 C CA . ILE A 1 174 ? 12.822 5.641 -23.367 1.00 96.75 174 ILE A CA 1
ATOM 1335 C C . ILE A 1 174 ? 12.187 4.256 -23.292 1.00 96.75 174 ILE A C 1
ATOM 1337 O O . ILE A 1 174 ? 11.905 3.644 -24.320 1.00 96.75 174 ILE A O 1
ATOM 1341 N N . PHE A 1 175 ? 11.907 3.796 -22.077 1.00 98.00 175 PHE A N 1
ATOM 1342 C CA . PHE A 1 175 ? 11.023 2.666 -21.831 1.00 98.00 175 PHE A CA 1
ATOM 1343 C C . PHE A 1 175 ? 9.629 3.188 -21.508 1.00 98.00 175 PHE A C 1
ATOM 1345 O O . PHE A 1 175 ? 9.347 3.665 -20.406 1.00 98.00 175 PHE A O 1
ATOM 1352 N N . GLU A 1 176 ? 8.752 3.123 -22.504 1.00 97.19 176 GLU A N 1
ATOM 1353 C CA . GLU A 1 176 ? 7.379 3.576 -22.353 1.00 97.19 176 GLU A CA 1
ATOM 1354 C C . GLU A 1 176 ? 6.583 2.602 -21.483 1.00 97.19 176 GLU A C 1
ATOM 1356 O O . GLU A 1 176 ? 6.498 1.412 -21.778 1.00 97.19 176 GLU A O 1
ATOM 1361 N N . ALA A 1 177 ? 5.959 3.120 -20.432 1.00 96.56 177 ALA A N 1
ATOM 1362 C CA . ALA A 1 177 ? 5.039 2.360 -19.604 1.00 96.56 177 ALA A CA 1
ATOM 1363 C C . ALA A 1 177 ? 3.844 3.221 -19.215 1.00 96.56 177 ALA A C 1
ATOM 1365 O O . ALA A 1 177 ? 3.967 4.432 -19.040 1.00 96.56 177 ALA A O 1
ATOM 1366 N N . ALA A 1 178 ? 2.686 2.577 -19.103 1.00 95.69 178 ALA A N 1
ATOM 1367 C CA . ALA A 1 178 ? 1.472 3.170 -18.566 1.00 95.69 178 ALA A CA 1
ATOM 1368 C C . ALA A 1 178 ? 0.613 2.066 -17.954 1.00 95.69 178 ALA A C 1
ATOM 1370 O O . ALA A 1 178 ? 0.448 1.004 -18.559 1.00 95.69 178 ALA A O 1
ATOM 1371 N N . ALA A 1 179 ? 0.015 2.330 -16.797 1.00 96.44 179 ALA A N 1
ATOM 1372 C CA . ALA A 1 179 ? -0.947 1.438 -16.164 1.00 96.44 179 ALA A CA 1
ATOM 1373 C C . ALA A 1 179 ? -2.203 2.212 -15.763 1.00 96.44 179 ALA A C 1
ATOM 1375 O O . ALA A 1 179 ? -2.161 3.417 -15.526 1.00 96.44 179 ALA A O 1
ATOM 1376 N N . ARG A 1 180 ? -3.331 1.508 -15.688 1.00 95.94 180 ARG A N 1
ATOM 1377 C CA . ARG A 1 180 ? -4.575 2.025 -15.104 1.00 95.94 180 ARG A CA 1
ATOM 1378 C C . ARG A 1 180 ? -5.003 1.138 -13.946 1.00 95.94 180 ARG A C 1
ATOM 1380 O O . ARG A 1 180 ? -4.642 -0.029 -13.926 1.00 95.94 180 ARG A O 1
ATOM 1387 N N . GLY A 1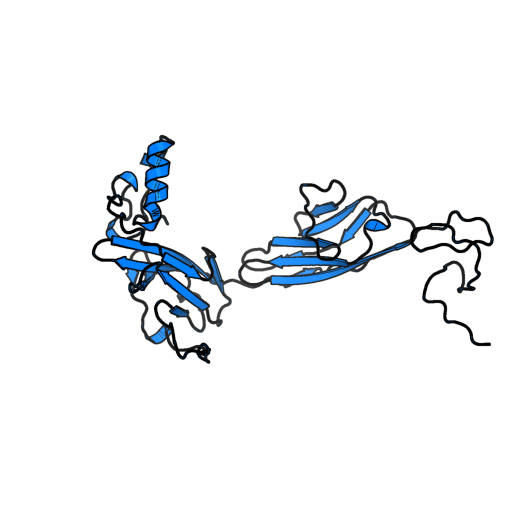 181 ? -5.824 1.662 -13.057 1.00 95.81 181 GLY A N 1
ATOM 1388 C CA . GLY A 1 181 ? -6.410 0.941 -11.933 1.00 95.81 181 GLY A CA 1
ATOM 1389 C C . GLY A 1 181 ? -7.240 1.912 -11.106 1.00 95.81 181 GLY A C 1
ATOM 1390 O O . GLY A 1 181 ? -7.223 3.119 -11.372 1.00 95.81 181 GLY A O 1
ATOM 1391 N N . ASN A 1 182 ? -7.948 1.391 -10.113 1.00 94.69 182 ASN A N 1
ATOM 1392 C CA . ASN A 1 182 ? -8.637 2.208 -9.126 1.00 94.69 182 ASN A CA 1
ATOM 1393 C C . ASN A 1 182 ? -8.274 1.721 -7.714 1.00 94.69 182 ASN A C 1
ATOM 1395 O O . ASN A 1 182 ? -8.683 0.619 -7.356 1.00 94.69 182 ASN A O 1
ATOM 1399 N N . PRO A 1 183 ? -7.525 2.496 -6.912 1.00 95.50 183 PRO A N 1
ATOM 1400 C CA . PRO A 1 183 ? -6.985 3.831 -7.197 1.00 95.50 183 PRO A CA 1
ATOM 1401 C C . PRO A 1 183 ? -5.992 3.873 -8.371 1.00 95.50 183 PRO A C 1
ATOM 1403 O O . PRO A 1 183 ? -5.505 2.821 -8.794 1.00 95.50 183 PRO A O 1
ATOM 1406 N N . PRO A 1 184 ? -5.657 5.066 -8.898 1.00 95.31 184 PRO A N 1
ATOM 1407 C CA . PRO A 1 184 ? -4.597 5.206 -9.891 1.00 95.31 184 PRO A CA 1
ATOM 1408 C C . PRO A 1 184 ? -3.283 4.579 -9.391 1.00 95.31 184 PRO A C 1
ATOM 1410 O O . PRO A 1 184 ? -2.846 4.913 -8.287 1.00 95.31 184 PRO A O 1
ATOM 1413 N N . PRO A 1 185 ? -2.659 3.671 -10.163 1.00 96.31 185 PRO A N 1
ATOM 1414 C CA . PRO A 1 185 ? -1.479 2.955 -9.708 1.00 96.31 185 PRO A CA 1
ATOM 1415 C C . PRO A 1 185 ? -0.233 3.832 -9.697 1.00 96.31 185 PRO A C 1
ATOM 1417 O O . PRO A 1 185 ? -0.027 4.672 -10.575 1.00 96.31 185 PRO A O 1
ATOM 1420 N N . VAL A 1 186 ? 0.635 3.574 -8.726 1.00 95.44 186 VAL A N 1
ATOM 1421 C CA . VAL A 1 186 ? 1.979 4.141 -8.653 1.00 95.44 186 VAL A CA 1
ATOM 1422 C C . VAL A 1 186 ? 2.928 3.208 -9.396 1.00 95.44 186 VAL A C 1
ATOM 1424 O O . VAL A 1 186 ? 2.964 2.010 -9.118 1.00 95.44 186 VAL A O 1
ATOM 1427 N N . LEU A 1 187 ? 3.689 3.753 -10.348 1.00 96.62 187 LEU A N 1
ATOM 1428 C CA . LEU A 1 187 ? 4.682 2.999 -11.112 1.00 96.62 187 LEU A CA 1
ATOM 1429 C C . LEU A 1 187 ? 6.068 3.172 -10.493 1.00 96.62 187 LEU A C 1
ATOM 1431 O O . LEU A 1 187 ? 6.525 4.293 -10.268 1.00 96.62 187 LEU A O 1
ATOM 1435 N N . LYS A 1 188 ? 6.747 2.050 -10.270 1.00 97.19 188 LYS A N 1
ATOM 1436 C CA . LYS A 1 188 ? 8.136 1.970 -9.818 1.00 97.19 188 LYS A CA 1
ATOM 1437 C C . LYS A 1 188 ? 8.967 1.219 -10.840 1.00 97.19 188 LYS A C 1
ATOM 1439 O O . LYS A 1 188 ? 8.487 0.251 -11.423 1.00 97.19 188 LYS A O 1
ATOM 1444 N N . TRP A 1 189 ? 10.210 1.640 -11.023 1.00 98.31 189 TRP A N 1
ATOM 1445 C CA . TRP A 1 189 ? 11.141 0.998 -11.942 1.00 98.31 189 TRP A CA 1
ATOM 1446 C C . TRP A 1 189 ? 12.306 0.364 -11.200 1.00 98.31 189 TRP A C 1
ATOM 1448 O O . TRP A 1 189 ? 12.789 0.899 -10.204 1.00 98.31 189 TRP A O 1
ATOM 1458 N N . TYR A 1 190 ? 12.766 -0.761 -11.729 1.00 98.44 190 TYR A N 1
ATOM 1459 C CA . TYR A 1 190 ? 13.868 -1.549 -11.207 1.00 98.44 190 TYR A CA 1
ATOM 1460 C C . TYR A 1 190 ? 14.873 -1.809 -12.324 1.00 98.44 190 TYR A C 1
ATOM 1462 O O . TYR A 1 190 ? 14.467 -2.150 -13.434 1.00 98.44 190 TYR A O 1
ATOM 1470 N N . HIS A 1 191 ? 16.164 -1.702 -12.020 1.00 97.88 191 HIS A N 1
ATOM 1471 C CA . HIS A 1 191 ? 17.262 -2.119 -12.894 1.00 97.88 191 HIS A CA 1
ATOM 1472 C C . HIS A 1 191 ? 18.001 -3.281 -12.234 1.00 97.88 191 HIS A C 1
ATOM 1474 O O . HIS A 1 191 ? 18.465 -3.165 -11.100 1.00 97.88 191 HIS A O 1
ATOM 1480 N N . ASN A 1 192 ? 18.054 -4.430 -12.915 1.00 96.25 192 ASN A N 1
ATOM 1481 C CA . ASN A 1 192 ? 18.673 -5.661 -12.407 1.00 96.25 192 ASN A CA 1
ATOM 1482 C C . ASN A 1 192 ? 18.217 -6.013 -10.974 1.00 96.25 192 ASN A C 1
ATOM 1484 O O . ASN A 1 192 ? 19.018 -6.359 -10.111 1.00 96.25 192 ASN A O 1
ATOM 1488 N N . SER A 1 193 ? 16.903 -5.925 -10.735 1.00 95.25 193 SER A N 1
ATOM 1489 C CA . SER A 1 193 ? 16.218 -6.160 -9.447 1.00 95.25 193 SER A CA 1
ATOM 1490 C C . SER A 1 193 ? 16.364 -5.076 -8.372 1.00 95.25 193 SER A C 1
ATOM 1492 O O . SER A 1 193 ? 15.696 -5.170 -7.345 1.00 95.25 193 SER A O 1
ATOM 1494 N N . ASN A 1 194 ? 17.150 -4.023 -8.600 1.00 96.94 194 ASN A N 1
ATOM 1495 C CA . ASN A 1 194 ? 17.284 -2.910 -7.657 1.00 96.94 194 ASN A CA 1
ATOM 1496 C C . ASN A 1 194 ? 16.320 -1.775 -8.015 1.00 96.94 194 ASN A C 1
ATOM 1498 O O . ASN A 1 194 ? 16.267 -1.368 -9.175 1.00 96.94 194 ASN A O 1
ATOM 1502 N N . GLU A 1 195 ? 15.559 -1.263 -7.040 1.00 97.38 195 GLU A N 1
ATOM 1503 C CA . GLU A 1 195 ? 14.664 -0.115 -7.257 1.00 97.38 195 GLU A CA 1
ATOM 1504 C C . GLU A 1 195 ? 15.490 1.116 -7.645 1.00 97.38 195 GLU A C 1
ATOM 1506 O O . GLU A 1 195 ? 16.483 1.443 -6.993 1.00 97.38 195 GLU A O 1
ATOM 1511 N N . ILE A 1 196 ? 15.084 1.798 -8.715 1.00 97.25 196 ILE A N 1
ATOM 1512 C CA . ILE A 1 196 ? 15.752 3.014 -9.173 1.00 97.25 196 ILE A CA 1
ATOM 1513 C C . ILE A 1 196 ? 15.332 4.167 -8.262 1.00 97.25 196 ILE A C 1
ATOM 1515 O O . ILE A 1 196 ? 14.169 4.576 -8.244 1.00 97.25 196 ILE A O 1
ATOM 1519 N N . ASP A 1 197 ? 16.293 4.738 -7.538 1.00 95.69 197 ASP A N 1
ATOM 1520 C CA . ASP A 1 197 ? 16.064 5.942 -6.745 1.00 95.69 197 ASP A CA 1
ATOM 1521 C C . ASP A 1 197 ? 16.177 7.203 -7.613 1.00 95.69 197 ASP A C 1
ATOM 1523 O O . ASP A 1 197 ? 17.246 7.799 -7.778 1.00 95.69 197 ASP A O 1
ATOM 1527 N N . PHE A 1 198 ? 15.030 7.634 -8.139 1.00 95.00 198 PHE A N 1
ATOM 1528 C CA . PHE A 1 198 ? 14.904 8.838 -8.963 1.00 95.00 198 PHE A CA 1
ATOM 1529 C C . PHE A 1 198 ? 15.303 10.145 -8.257 1.00 95.00 198 PHE A C 1
ATOM 1531 O O . PHE A 1 198 ? 15.451 11.161 -8.930 1.00 95.00 198 PHE A O 1
ATOM 1538 N N . LYS A 1 199 ? 15.476 10.161 -6.927 1.00 93.12 199 LYS A N 1
ATOM 1539 C CA . LYS A 1 199 ? 15.937 11.360 -6.202 1.00 93.12 199 LYS A CA 1
ATOM 1540 C C . LYS A 1 199 ? 17.457 11.505 -6.207 1.00 93.12 199 LYS A C 1
ATOM 1542 O O . LYS A 1 199 ? 17.947 12.622 -6.070 1.00 93.12 199 LYS A O 1
ATOM 1547 N N . ASN A 1 200 ? 18.180 10.395 -6.346 1.00 93.00 200 ASN A N 1
ATOM 1548 C CA . ASN A 1 200 ? 19.638 10.346 -6.223 1.00 93.00 200 ASN A CA 1
ATOM 1549 C C . ASN A 1 200 ? 20.360 10.125 -7.558 1.00 93.00 200 ASN A C 1
ATOM 1551 O O . ASN A 1 200 ? 21.567 10.340 -7.649 1.00 93.00 200 ASN A O 1
ATOM 1555 N N . THR A 1 201 ? 19.643 9.720 -8.604 1.00 92.81 201 THR A N 1
ATOM 1556 C CA . THR A 1 201 ? 20.199 9.603 -9.956 1.00 92.81 201 THR A CA 1
ATOM 1557 C C . THR A 1 201 ? 20.058 10.909 -10.740 1.00 92.81 201 THR A C 1
ATOM 1559 O O . THR A 1 201 ? 19.026 11.573 -10.707 1.00 92.81 201 THR A O 1
ATOM 1562 N N . THR A 1 202 ? 21.098 11.269 -11.491 1.00 92.81 202 THR A N 1
ATOM 1563 C CA . THR A 1 202 ? 21.095 12.394 -12.445 1.00 92.81 202 THR A CA 1
ATOM 1564 C C . THR A 1 202 ? 20.921 11.938 -13.895 1.00 92.81 202 THR A C 1
ATOM 1566 O O . THR A 1 202 ? 20.915 12.761 -14.806 1.00 92.81 202 THR A O 1
ATOM 1569 N N . LYS A 1 203 ? 20.808 10.623 -14.123 1.00 95.00 203 LYS A N 1
ATOM 1570 C CA . LYS A 1 203 ? 20.810 10.004 -15.456 1.00 95.00 203 LYS A CA 1
ATOM 1571 C C . LYS A 1 203 ? 19.449 9.448 -15.865 1.00 95.00 203 LYS A C 1
ATOM 1573 O O . LYS A 1 203 ? 19.146 9.385 -17.055 1.00 95.00 203 LYS A O 1
ATOM 1578 N N . MET A 1 204 ? 18.650 9.018 -14.891 1.00 97.00 204 MET A N 1
ATOM 1579 C CA . MET A 1 204 ? 17.380 8.331 -15.113 1.00 97.00 204 MET A CA 1
ATOM 1580 C C . MET A 1 204 ? 16.211 9.157 -14.581 1.00 97.00 204 MET A C 1
ATOM 1582 O O . MET A 1 204 ? 16.276 9.687 -13.477 1.00 97.00 204 MET A O 1
ATOM 1586 N N . TYR A 1 205 ? 15.123 9.243 -15.342 1.00 96.44 205 TYR A N 1
ATOM 1587 C CA . TYR A 1 205 ? 13.968 10.072 -14.998 1.00 96.44 205 TYR A CA 1
ATOM 1588 C C . TYR A 1 205 ? 12.666 9.299 -15.163 1.00 96.44 205 TYR A C 1
ATOM 1590 O O . TYR A 1 205 ? 12.459 8.631 -16.176 1.00 96.44 205 TYR A O 1
ATOM 1598 N N . LEU A 1 206 ? 11.774 9.443 -14.183 1.00 96.38 206 LEU A N 1
ATOM 1599 C CA . LEU A 1 206 ? 10.400 8.967 -14.260 1.00 96.38 206 LEU A CA 1
ATOM 1600 C C . LEU A 1 206 ? 9.502 10.095 -14.759 1.00 96.38 206 LEU A C 1
ATOM 1602 O O . LEU A 1 206 ? 9.434 11.168 -14.159 1.00 96.38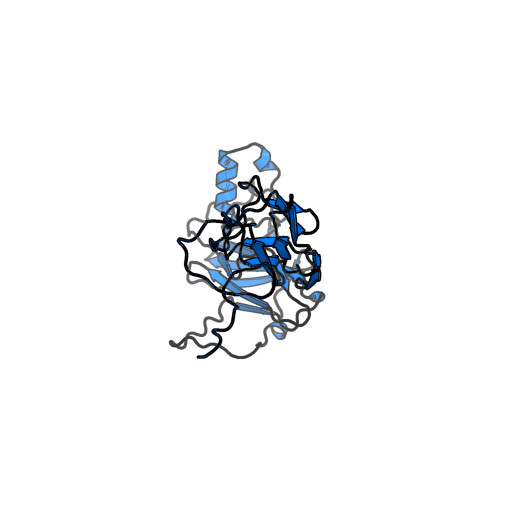 206 LEU A O 1
ATOM 1606 N N . THR A 1 207 ? 8.797 9.855 -15.853 1.00 94.31 207 THR A N 1
ATOM 1607 C CA . THR A 1 207 ? 7.814 10.799 -16.382 1.00 94.31 207 THR A CA 1
ATOM 1608 C C . THR A 1 207 ? 6.491 10.707 -15.617 1.00 94.31 207 THR A C 1
ATOM 1610 O O . THR A 1 207 ? 6.193 9.714 -14.953 1.00 94.31 207 THR A O 1
ATOM 1613 N N . SER A 1 208 ? 5.631 11.718 -15.759 1.00 89.50 208 SER A N 1
ATOM 1614 C CA . SER A 1 208 ? 4.304 11.735 -15.123 1.00 89.50 208 SER A CA 1
ATOM 1615 C C . SER A 1 208 ? 3.367 10.619 -15.600 1.00 89.50 208 SER A C 1
ATOM 1617 O O . SER A 1 208 ? 2.47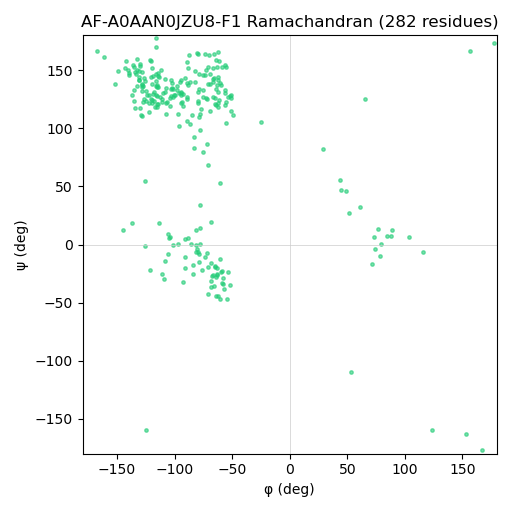8 10.217 -14.857 1.00 89.50 208 SER A O 1
ATOM 1619 N N . ASN A 1 209 ? 3.562 10.099 -16.817 1.00 86.00 209 ASN A N 1
ATOM 1620 C CA . ASN A 1 209 ? 2.831 8.935 -17.328 1.00 86.00 209 ASN A CA 1
ATOM 1621 C C . ASN A 1 209 ? 3.463 7.588 -16.918 1.00 86.00 209 ASN A C 1
ATOM 1623 O O . ASN A 1 209 ? 2.918 6.550 -17.279 1.00 86.00 209 ASN A O 1
ATOM 1627 N N . GLY A 1 210 ? 4.570 7.598 -16.163 1.00 93.44 210 GLY A N 1
ATOM 1628 C CA . GLY A 1 210 ? 5.217 6.407 -15.607 1.00 93.44 210 GLY A CA 1
ATOM 1629 C C . GLY A 1 210 ? 6.259 5.739 -16.508 1.00 93.44 210 GLY A C 1
ATOM 1630 O O . GLY A 1 210 ? 6.695 4.626 -16.219 1.00 93.44 210 GLY A O 1
ATOM 1631 N N . SER A 1 211 ? 6.681 6.406 -17.582 1.00 97.06 211 SER A N 1
ATOM 1632 C CA . SER A 1 211 ? 7.755 5.946 -18.470 1.00 97.06 211 SER A CA 1
ATOM 1633 C C . SER A 1 211 ? 9.135 6.293 -17.904 1.00 97.06 211 SER A C 1
ATOM 1635 O O . SER A 1 211 ? 9.306 7.306 -17.225 1.00 97.06 211 SER A O 1
ATOM 1637 N N . LEU A 1 212 ? 10.126 5.455 -18.201 1.00 98.19 212 LEU A N 1
ATOM 1638 C CA . LEU A 1 212 ? 11.513 5.647 -17.782 1.00 98.19 212 LEU A CA 1
ATOM 1639 C C . LEU A 1 212 ? 12.330 6.237 -18.932 1.00 98.19 212 LEU A C 1
ATOM 1641 O O . LEU A 1 212 ? 12.339 5.690 -20.032 1.00 98.19 212 LEU A O 1
ATOM 1645 N N . ILE A 1 213 ? 13.047 7.325 -18.666 1.00 97.56 213 ILE A N 1
ATOM 1646 C CA . ILE A 1 213 ? 14.015 7.929 -19.587 1.00 97.56 213 ILE A CA 1
ATOM 1647 C C . ILE A 1 213 ? 15.417 7.713 -19.024 1.00 97.56 213 ILE A C 1
ATOM 1649 O O . ILE A 1 213 ? 15.659 8.030 -17.862 1.00 97.56 213 ILE A O 1
ATOM 1653 N N . ILE A 1 214 ? 16.341 7.224 -19.848 1.00 97.31 214 ILE A N 1
ATOM 1654 C CA . ILE A 1 214 ? 17.759 7.046 -19.514 1.00 97.31 214 ILE A CA 1
ATOM 1655 C C . ILE A 1 214 ? 18.574 7.942 -20.446 1.00 97.31 214 ILE A C 1
ATOM 1657 O O . ILE A 1 214 ? 18.515 7.771 -21.663 1.00 97.31 214 ILE A O 1
ATOM 1661 N N . LEU A 1 215 ? 19.321 8.901 -19.900 1.00 96.56 215 LEU A N 1
ATOM 1662 C CA . LEU A 1 215 ? 20.171 9.802 -20.682 1.00 96.56 215 LEU A CA 1
ATOM 1663 C C . LEU A 1 215 ? 21.566 9.208 -20.893 1.00 96.56 215 LEU A C 1
ATOM 1665 O O . LEU A 1 215 ? 22.162 8.675 -19.961 1.00 96.56 215 LEU A O 1
ATOM 1669 N N . GLY A 1 216 ? 22.089 9.334 -22.114 1.00 93.19 216 GLY A N 1
ATOM 1670 C CA . GLY A 1 216 ? 23.434 8.911 -22.515 1.00 93.19 216 GLY A CA 1
ATOM 1671 C C . GLY A 1 216 ? 23.833 7.540 -21.971 1.00 93.19 216 GLY A C 1
ATOM 1672 O O . GLY A 1 216 ? 24.836 7.465 -21.248 1.00 93.19 216 GLY A O 1
ATOM 1673 N N . PRO A 1 217 ? 23.040 6.481 -22.220 1.00 92.25 217 PRO A N 1
ATOM 1674 C CA . PRO A 1 217 ? 23.282 5.207 -21.584 1.00 92.25 217 PRO A CA 1
ATOM 1675 C C . PRO A 1 217 ? 24.648 4.628 -21.980 1.00 92.25 217 PRO A C 1
ATOM 1677 O O . PRO A 1 217 ? 25.119 4.810 -23.098 1.00 92.25 217 PRO A O 1
ATOM 1680 N N . GLN A 1 218 ? 25.292 3.971 -21.027 1.00 88.38 218 GLN A N 1
ATOM 1681 C CA . GLN A 1 218 ? 26.620 3.376 -21.100 1.00 88.38 218 GLN A CA 1
ATOM 1682 C C . GLN A 1 218 ? 26.515 1.857 -20.942 1.00 88.38 218 GLN A C 1
ATOM 1684 O O . GLN A 1 218 ? 25.426 1.317 -20.731 1.00 88.38 218 GLN A O 1
ATOM 1689 N N . PHE A 1 219 ? 27.645 1.158 -21.041 1.00 84.75 219 PHE A N 1
ATOM 1690 C CA . PHE A 1 219 ? 27.668 -0.299 -20.966 1.00 84.75 219 PHE A CA 1
ATOM 1691 C C . PHE A 1 219 ? 27.098 -0.831 -19.643 1.00 84.75 219 PHE A C 1
ATOM 1693 O O . PHE A 1 219 ? 26.438 -1.866 -19.623 1.00 84.75 219 PHE A O 1
ATOM 1700 N N . GLU A 1 220 ? 27.288 -0.106 -18.545 1.00 89.38 220 GLU A N 1
ATOM 1701 C CA . GLU A 1 220 ? 26.841 -0.501 -17.209 1.00 89.38 220 GLU A CA 1
ATOM 1702 C C . GLU A 1 220 ? 25.316 -0.421 -17.043 1.00 89.38 220 GLU A C 1
ATOM 1704 O O . GLU A 1 220 ? 24.758 -1.057 -16.151 1.00 89.38 220 GLU A O 1
ATOM 1709 N N . ASP A 1 221 ? 24.622 0.325 -17.910 1.00 92.44 221 ASP A N 1
ATOM 1710 C CA . ASP A 1 221 ? 23.159 0.407 -17.875 1.00 92.44 221 ASP A CA 1
ATOM 1711 C C . ASP A 1 221 ? 22.490 -0.782 -18.568 1.00 92.44 221 ASP A C 1
ATOM 1713 O O . ASP A 1 221 ? 21.262 -0.899 -18.529 1.00 92.44 221 ASP A O 1
ATOM 1717 N N . ASN A 1 222 ? 23.262 -1.655 -19.219 1.00 93.06 222 ASN A N 1
ATOM 1718 C CA . ASN A 1 222 ? 22.738 -2.888 -19.787 1.00 93.06 222 ASN A CA 1
ATOM 1719 C C . ASN A 1 222 ? 22.022 -3.732 -18.727 1.00 93.06 222 ASN A C 1
ATOM 1721 O O . ASN A 1 222 ? 22.319 -3.695 -17.529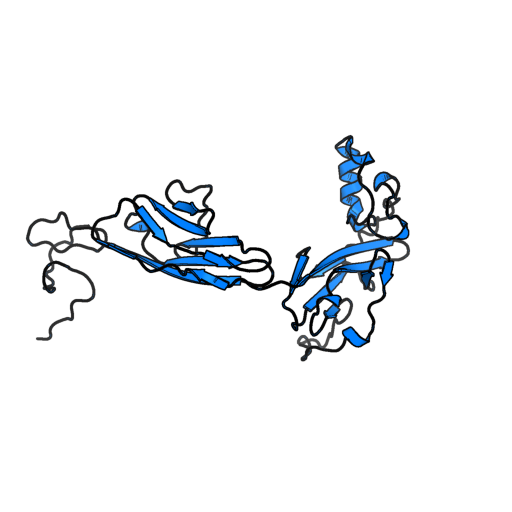 1.00 93.06 222 ASN A O 1
ATOM 1725 N N . GLY A 1 223 ? 21.069 -4.531 -19.191 1.00 95.81 223 GLY A N 1
ATOM 1726 C CA . GLY A 1 223 ? 20.352 -5.476 -18.346 1.00 95.81 223 GLY A CA 1
ATOM 1727 C C . GLY A 1 223 ? 18.849 -5.271 -18.368 1.00 95.81 223 GLY A C 1
ATOM 1728 O O . GLY A 1 223 ? 18.287 -4.711 -19.312 1.00 95.81 223 GLY A O 1
ATOM 1729 N N . GLN A 1 224 ? 18.189 -5.794 -17.340 1.00 98.12 224 GLN A N 1
ATOM 1730 C CA . GLN A 1 224 ? 16.737 -5.864 -17.284 1.00 98.12 224 GLN A CA 1
ATOM 1731 C C . GLN A 1 224 ? 16.163 -4.658 -16.544 1.00 98.12 224 GLN A C 1
ATOM 1733 O O . GLN A 1 224 ? 16.534 -4.373 -15.404 1.00 98.12 224 GLN A O 1
ATOM 1738 N N . TYR A 1 225 ? 15.204 -4.001 -17.186 1.00 98.31 225 TYR A N 1
ATOM 1739 C CA . TYR A 1 225 ? 14.384 -2.946 -16.618 1.00 98.31 225 TYR A CA 1
ATOM 1740 C C . TYR A 1 225 ? 12.978 -3.478 -16.382 1.00 98.31 225 TYR A C 1
ATOM 1742 O O . TYR A 1 225 ? 12.310 -3.927 -17.313 1.00 98.31 225 TYR A O 1
ATOM 1750 N N . LYS A 1 226 ? 12.521 -3.426 -15.134 1.00 98.44 226 LYS A N 1
ATOM 1751 C CA . LYS A 1 226 ? 11.195 -3.896 -14.734 1.00 98.44 226 LYS A CA 1
ATOM 1752 C C . LYS A 1 226 ? 10.379 -2.747 -14.174 1.00 98.44 226 LYS A C 1
ATOM 1754 O O . LYS A 1 226 ? 10.854 -2.035 -13.295 1.00 98.44 226 LYS A O 1
ATOM 1759 N N . VAL A 1 227 ? 9.152 -2.594 -14.652 1.00 98.12 227 VAL A N 1
ATOM 1760 C CA . VAL A 1 227 ? 8.163 -1.686 -14.077 1.00 98.12 227 VAL A CA 1
ATOM 1761 C C . VAL A 1 227 ? 7.170 -2.481 -13.241 1.00 98.12 227 VAL A C 1
ATOM 1763 O O . VAL A 1 227 ? 6.675 -3.516 -13.683 1.00 98.12 227 VAL A O 1
ATOM 1766 N N . VAL A 1 228 ? 6.875 -1.991 -12.042 1.00 98.12 228 VAL A N 1
ATOM 1767 C CA . VAL A 1 228 ? 5.842 -2.518 -11.147 1.00 98.12 228 VAL A CA 1
ATOM 1768 C C . VAL A 1 228 ? 4.808 -1.421 -10.941 1.00 98.12 228 VAL A C 1
ATOM 1770 O O . VAL A 1 228 ? 5.156 -0.316 -10.526 1.00 98.12 228 VAL A O 1
ATOM 1773 N N . ALA A 1 229 ? 3.549 -1.715 -11.252 1.00 97.81 229 ALA A N 1
ATOM 1774 C CA . ALA A 1 229 ? 2.412 -0.842 -10.995 1.00 97.81 229 ALA A CA 1
ATOM 1775 C C . ALA A 1 229 ? 1.596 -1.414 -9.830 1.00 97.81 229 ALA A C 1
ATOM 1777 O O . ALA A 1 229 ? 1.135 -2.550 -9.916 1.00 97.81 229 ALA A O 1
ATOM 1778 N N . ASP A 1 230 ? 1.407 -0.629 -8.770 1.00 96.12 230 ASP A N 1
ATOM 1779 C CA . ASP A 1 230 ? 0.691 -1.026 -7.548 1.00 96.12 230 ASP A CA 1
ATOM 1780 C C . ASP A 1 230 ? -0.351 0.031 -7.161 1.00 96.12 230 ASP A C 1
ATOM 1782 O O . ASP A 1 230 ? -0.109 1.230 -7.319 1.00 96.12 230 ASP A O 1
ATOM 1786 N N . ASN A 1 231 ? -1.516 -0.395 -6.670 1.00 94.56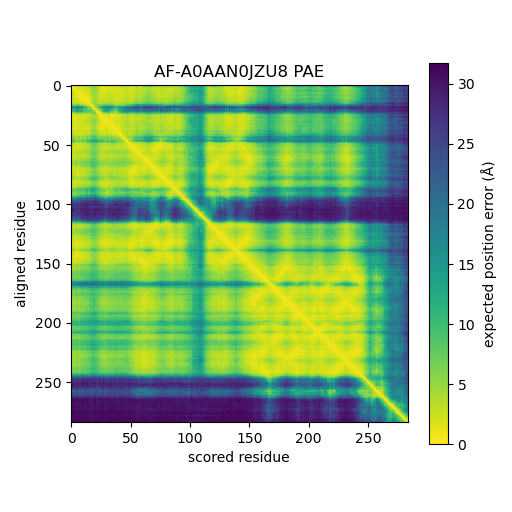 231 ASN A N 1
ATOM 1787 C CA . ASN A 1 231 ? -2.522 0.519 -6.118 1.00 94.56 231 ASN A CA 1
ATOM 1788 C C . ASN A 1 231 ? -3.178 0.033 -4.816 1.00 94.56 231 ASN A C 1
ATOM 1790 O O . ASN A 1 231 ? -4.271 0.484 -4.474 1.00 94.56 231 ASN A O 1
ATOM 1794 N N . GLY A 1 232 ? -2.561 -0.912 -4.109 1.00 91.38 232 GLY A N 1
ATOM 1795 C CA . GLY A 1 232 ? -3.129 -1.526 -2.906 1.00 91.38 232 GLY A CA 1
ATOM 1796 C C . GLY A 1 232 ? -4.312 -2.479 -3.132 1.00 91.38 232 GLY A C 1
ATOM 1797 O O . GLY A 1 232 ? -4.595 -3.268 -2.237 1.00 91.38 232 GLY A O 1
ATOM 1798 N N . ALA A 1 233 ? -4.980 -2.458 -4.296 1.00 91.81 233 ALA A N 1
ATOM 1799 C CA . ALA A 1 233 ? -5.929 -3.506 -4.705 1.00 91.81 233 ALA A CA 1
ATOM 1800 C C . ALA A 1 233 ? -5.209 -4.702 -5.351 1.00 91.81 233 ALA A C 1
ATOM 1802 O O . ALA A 1 233 ? -5.773 -5.783 -5.497 1.00 91.81 233 ALA A O 1
ATOM 1803 N N . GLY A 1 234 ? -3.964 -4.487 -5.770 1.00 92.81 234 GLY A N 1
ATOM 1804 C CA . GLY A 1 234 ? -3.074 -5.485 -6.334 1.00 92.81 234 GLY A CA 1
ATOM 1805 C C . GLY A 1 234 ? -1.863 -4.825 -6.983 1.00 92.81 234 GLY A C 1
ATOM 1806 O O . GLY A 1 234 ? -1.724 -3.597 -6.980 1.00 92.81 234 GLY A O 1
ATOM 1807 N N . SER A 1 235 ? -1.023 -5.655 -7.593 1.00 96.00 235 SER A N 1
ATOM 1808 C CA . SER A 1 235 ? 0.124 -5.213 -8.376 1.00 96.00 235 SER A CA 1
ATOM 1809 C C . SER A 1 235 ? 0.245 -6.004 -9.676 1.00 96.00 235 SER A C 1
ATOM 1811 O O . SER A 1 235 ? -0.237 -7.130 -9.799 1.00 96.00 235 SER A O 1
ATOM 1813 N N . VAL A 1 236 ? 0.876 -5.389 -10.670 1.00 97.56 236 VAL A N 1
ATOM 1814 C CA . VAL A 1 236 ? 1.230 -6.021 -11.942 1.00 97.56 236 VAL A CA 1
ATOM 1815 C C . VAL A 1 236 ? 2.607 -5.529 -12.364 1.00 97.56 236 VAL A C 1
ATOM 1817 O O . VAL A 1 236 ? 2.989 -4.395 -12.065 1.00 97.56 236 VAL A O 1
ATOM 1820 N N . GLU A 1 237 ? 3.349 -6.360 -13.084 1.00 97.69 237 GLU A N 1
ATOM 1821 C CA . GLU A 1 237 ? 4.678 -6.013 -13.571 1.00 97.69 237 GLU A CA 1
ATOM 1822 C C . GLU A 1 237 ? 4.849 -6.291 -15.064 1.00 97.69 237 GLU A C 1
ATOM 1824 O O . GLU A 1 237 ? 4.155 -7.117 -15.657 1.00 97.69 237 GLU A O 1
ATOM 1829 N N . ALA A 1 238 ? 5.781 -5.566 -15.674 1.00 97.94 238 ALA A N 1
ATOM 1830 C CA . ALA A 1 238 ? 6.257 -5.800 -17.030 1.00 97.94 238 ALA A CA 1
ATOM 1831 C C . ALA A 1 238 ? 7.759 -5.512 -17.089 1.00 97.94 238 ALA A C 1
ATOM 1833 O O . ALA A 1 238 ? 8.270 -4.694 -16.325 1.00 97.94 238 ALA A O 1
ATOM 1834 N N . ALA A 1 239 ? 8.473 -6.167 -17.999 1.00 97.81 239 ALA A N 1
ATOM 1835 C CA . ALA A 1 239 ? 9.918 -6.022 -18.115 1.00 97.81 239 ALA A CA 1
ATOM 1836 C C . ALA A 1 239 ? 10.360 -5.866 -19.570 1.00 97.81 239 ALA A C 1
ATOM 1838 O O . ALA A 1 239 ? 9.710 -6.361 -20.489 1.00 97.81 239 ALA A O 1
ATOM 1839 N N . ALA A 1 240 ? 11.489 -5.192 -19.748 1.00 98.06 240 ALA A N 1
ATOM 1840 C CA . ALA A 1 240 ? 12.194 -5.018 -21.006 1.00 98.06 240 ALA A CA 1
ATOM 1841 C C . ALA A 1 240 ? 13.705 -5.078 -20.753 1.00 98.06 240 ALA A C 1
ATOM 1843 O O . ALA A 1 240 ? 14.165 -4.829 -19.639 1.00 98.06 240 ALA A O 1
ATOM 1844 N N . SER A 1 241 ? 14.483 -5.390 -21.784 1.00 97.69 241 SER A N 1
ATOM 1845 C CA . SER A 1 241 ? 15.946 -5.418 -21.696 1.00 97.69 241 SER A CA 1
ATOM 1846 C C . SER A 1 241 ? 16.562 -4.252 -22.458 1.00 97.69 241 SER A C 1
ATOM 1848 O O . SER A 1 241 ? 16.095 -3.900 -23.542 1.00 97.69 241 SER A O 1
ATOM 1850 N N . LEU A 1 242 ? 17.633 -3.682 -21.910 1.00 96.19 242 LEU A N 1
ATOM 1851 C CA . LEU A 1 242 ? 18.529 -2.774 -22.618 1.00 96.19 242 LEU A CA 1
ATOM 1852 C C . LEU A 1 242 ? 19.787 -3.537 -23.031 1.00 96.19 242 LEU A C 1
ATOM 1854 O O . LEU A 1 242 ? 20.438 -4.160 -22.188 1.00 96.19 242 LEU A O 1
ATOM 1858 N N . THR A 1 243 ? 20.123 -3.476 -24.318 1.00 93.19 243 THR A N 1
ATOM 1859 C CA . THR A 1 243 ? 21.369 -4.016 -24.866 1.00 93.19 243 THR A CA 1
ATOM 1860 C C . THR A 1 243 ? 22.063 -2.963 -25.724 1.00 93.19 243 THR A C 1
ATOM 1862 O O . THR A 1 243 ? 21.527 -2.518 -26.736 1.00 93.19 243 THR A O 1
ATOM 1865 N N . ILE A 1 244 ? 23.261 -2.557 -25.323 1.00 87.38 244 ILE A N 1
ATOM 1866 C CA . ILE A 1 244 ? 24.075 -1.528 -25.961 1.00 87.38 244 ILE A CA 1
ATOM 1867 C C . ILE A 1 244 ? 25.383 -2.163 -26.394 1.00 87.38 244 ILE A C 1
ATOM 1869 O O . ILE A 1 244 ? 26.113 -2.718 -25.573 1.00 87.38 244 ILE A O 1
ATOM 1873 N N . TYR A 1 245 ? 25.673 -2.026 -27.683 1.00 79.50 245 TYR A N 1
ATOM 1874 C CA . TYR A 1 245 ? 26.931 -2.420 -28.293 1.00 79.50 245 TYR A CA 1
ATOM 1875 C C . TYR A 1 245 ? 27.753 -1.184 -28.643 1.00 79.50 245 TYR A C 1
ATOM 1877 O O . TYR A 1 245 ? 27.244 -0.236 -29.250 1.00 79.50 245 TYR A O 1
ATOM 1885 N N . PHE A 1 246 ? 29.041 -1.223 -28.321 1.00 71.50 246 PHE A N 1
ATOM 1886 C CA . PHE A 1 246 ? 30.002 -0.188 -28.689 1.00 71.50 246 PHE A CA 1
ATOM 1887 C C . PHE A 1 246 ? 30.772 -0.614 -29.937 1.00 71.50 246 PHE A C 1
ATOM 1889 O O . PHE A 1 246 ? 31.205 -1.762 -30.042 1.00 71.50 246 PHE A O 1
ATOM 1896 N N . ARG A 1 247 ? 30.972 0.302 -30.894 1.00 64.81 247 ARG A N 1
ATOM 1897 C CA . ARG A 1 247 ? 31.913 0.047 -31.991 1.00 64.81 247 ARG A CA 1
ATOM 1898 C C . ARG A 1 247 ? 33.327 -0.092 -31.448 1.00 64.81 247 ARG A C 1
ATOM 1900 O O . ARG A 1 247 ? 33.806 0.755 -30.699 1.00 64.81 247 ARG A O 1
ATOM 1907 N N . SER A 1 248 ? 34.023 -1.118 -31.923 1.00 56.16 248 SER A N 1
ATOM 1908 C CA . SER A 1 248 ? 35.455 -1.279 -31.709 1.00 56.16 248 SER A CA 1
ATOM 1909 C C . SER A 1 248 ? 36.231 -0.118 -32.334 1.00 56.16 248 SER A C 1
ATOM 1911 O O . SER A 1 248 ? 36.168 0.086 -33.547 1.00 56.16 248 SER A O 1
ATOM 1913 N N . ALA A 1 249 ? 37.043 0.579 -31.541 1.00 56.78 249 ALA A N 1
ATOM 1914 C CA . ALA A 1 249 ? 38.095 1.468 -32.049 1.00 56.78 249 ALA A CA 1
ATOM 1915 C C . ALA A 1 249 ? 39.379 0.698 -32.435 1.00 56.78 249 ALA A C 1
ATOM 1917 O O . ALA A 1 249 ? 40.443 1.288 -32.616 1.00 56.78 249 ALA A O 1
ATOM 1918 N N . CYS A 1 250 ? 39.303 -0.632 -32.509 1.00 57.47 250 CYS A N 1
ATOM 1919 C CA . CYS A 1 250 ? 40.462 -1.497 -32.653 1.00 57.47 250 CYS A CA 1
ATOM 1920 C C . CYS A 1 250 ? 41.027 -1.471 -34.078 1.00 57.47 250 CYS A C 1
ATOM 1922 O O . CYS A 1 250 ? 40.295 -1.363 -35.065 1.00 57.47 250 CYS A O 1
ATOM 1924 N N . ASN A 1 251 ? 42.352 -1.591 -34.184 1.00 60.12 251 ASN A N 1
ATOM 1925 C CA . ASN A 1 251 ? 43.041 -1.685 -35.469 1.00 60.12 251 ASN A CA 1
ATOM 1926 C C . ASN A 1 251 ? 42.536 -2.892 -36.279 1.00 60.12 251 ASN A C 1
ATOM 1928 O O . ASN A 1 251 ? 42.105 -3.902 -35.719 1.00 60.12 251 ASN A O 1
ATOM 1932 N N . ARG A 1 252 ? 42.629 -2.805 -37.616 1.00 55.56 252 ARG A N 1
ATOM 1933 C CA . ARG A 1 252 ? 42.291 -3.919 -38.520 1.00 55.56 252 ARG A CA 1
ATOM 1934 C C . ARG A 1 252 ? 43.026 -5.194 -38.076 1.00 55.56 252 ARG A C 1
ATOM 1936 O O . ARG A 1 252 ? 44.249 -5.239 -38.154 1.00 55.56 252 ARG A O 1
ATOM 1943 N N . GLY A 1 253 ? 42.273 -6.212 -37.646 1.00 55.84 253 GLY A N 1
ATOM 1944 C CA . GLY A 1 253 ? 42.794 -7.523 -37.227 1.00 55.84 253 GLY A CA 1
ATOM 1945 C C . GLY A 1 253 ? 42.571 -7.894 -35.754 1.00 55.84 253 GLY A C 1
ATOM 1946 O O . GLY A 1 253 ? 42.856 -9.028 -35.382 1.00 55.84 253 GLY A O 1
ATOM 1947 N N . SER A 1 254 ? 42.047 -6.990 -34.921 1.00 57.06 254 SER A N 1
ATOM 1948 C CA . SER A 1 254 ? 41.720 -7.273 -33.513 1.00 57.06 254 SER A CA 1
ATOM 1949 C C . SER A 1 254 ? 40.212 -7.468 -33.315 1.00 57.06 254 SER A C 1
ATOM 1951 O O . SER A 1 254 ? 39.422 -6.671 -33.817 1.00 57.06 254 SER A O 1
ATOM 1953 N N . GLY A 1 255 ? 39.815 -8.508 -32.574 1.00 58.75 255 GLY A N 1
ATOM 1954 C CA . GLY A 1 255 ? 38.439 -8.666 -32.085 1.00 58.75 255 GLY A CA 1
ATOM 1955 C C . GLY A 1 255 ? 38.130 -7.703 -30.930 1.00 58.75 255 GLY A C 1
ATOM 1956 O O . GLY A 1 255 ? 39.045 -7.138 -30.326 1.00 58.75 255 GLY A O 1
ATOM 1957 N N . CYS A 1 256 ? 36.850 -7.515 -30.611 1.00 60.84 256 CYS A N 1
ATOM 1958 C CA . CYS A 1 256 ? 36.403 -6.652 -29.515 1.00 60.84 256 CYS A CA 1
ATOM 1959 C C . CYS A 1 256 ? 35.384 -7.346 -28.610 1.00 60.84 256 CYS A C 1
ATOM 1961 O O . CYS A 1 256 ? 34.592 -8.167 -29.073 1.00 60.84 256 CYS A O 1
ATOM 1963 N N . SER A 1 257 ? 35.384 -6.981 -27.331 1.00 64.12 257 SER A N 1
ATOM 1964 C CA . SER A 1 257 ? 34.335 -7.343 -26.377 1.00 64.12 257 SER A CA 1
ATOM 1965 C C . SER A 1 257 ? 33.113 -6.423 -26.513 1.00 64.12 257 SER A C 1
ATOM 1967 O O . SER A 1 257 ? 33.176 -5.357 -27.130 1.00 64.12 257 SER A O 1
ATOM 1969 N N . ASN A 1 258 ? 31.978 -6.830 -25.935 1.00 60.59 258 ASN A N 1
ATOM 1970 C CA . ASN A 1 258 ? 30.704 -6.098 -26.033 1.00 60.59 258 ASN A CA 1
ATOM 1971 C C . ASN A 1 258 ? 30.739 -4.689 -25.396 1.00 60.59 258 ASN A C 1
ATOM 1973 O O . ASN A 1 258 ? 29.917 -3.842 -25.746 1.00 60.59 258 ASN A O 1
ATOM 1977 N N . ASP A 1 259 ? 31.693 -4.428 -24.500 1.00 61.12 259 ASP A N 1
ATOM 1978 C CA . ASP A 1 259 ? 31.973 -3.131 -23.865 1.00 61.12 259 ASP A CA 1
ATOM 1979 C C . ASP A 1 259 ? 32.950 -2.250 -24.673 1.00 61.12 259 ASP A C 1
ATOM 1981 O O . ASP A 1 259 ? 33.333 -1.171 -24.227 1.00 61.12 259 ASP A O 1
ATOM 1985 N N . GLY A 1 260 ? 33.349 -2.680 -25.876 1.00 59.56 260 GLY A N 1
ATOM 1986 C CA . GLY A 1 260 ? 34.182 -1.898 -26.792 1.00 59.56 260 GLY A CA 1
ATOM 1987 C C . GLY A 1 260 ? 35.692 -1.986 -26.542 1.00 59.56 260 GLY A C 1
ATOM 1988 O O . GLY A 1 260 ? 36.447 -1.266 -27.201 1.00 59.56 260 GLY A O 1
ATOM 1989 N N . GLN A 1 261 ? 36.158 -2.860 -25.642 1.00 63.62 261 GLN A N 1
ATOM 1990 C CA . GLN A 1 261 ? 37.592 -3.083 -25.423 1.00 63.62 261 GLN A CA 1
ATOM 1991 C C . GLN A 1 261 ? 38.204 -3.983 -26.507 1.00 63.62 261 GLN A C 1
ATOM 1993 O O . GLN A 1 261 ? 37.564 -4.894 -27.036 1.00 63.62 261 GLN A O 1
ATOM 1998 N N . CYS A 1 262 ? 39.472 -3.733 -26.844 1.00 62.72 262 CYS A N 1
ATOM 1999 C CA . CYS A 1 262 ? 40.206 -4.555 -27.803 1.00 62.72 262 CYS A CA 1
ATOM 2000 C C . CYS A 1 262 ? 40.709 -5.835 -27.141 1.00 62.72 262 CYS A C 1
ATOM 2002 O O . CYS A 1 262 ? 41.467 -5.780 -26.172 1.00 62.72 262 CYS A O 1
ATOM 2004 N N . LEU A 1 263 ? 40.332 -6.983 -27.700 1.00 62.75 263 LEU A N 1
ATOM 2005 C CA . LEU A 1 263 ? 40.811 -8.278 -27.238 1.00 62.75 263 LEU A CA 1
ATOM 2006 C C . LEU A 1 263 ? 42.189 -8.580 -27.853 1.00 62.75 263 LEU A C 1
ATOM 2008 O O . LEU A 1 263 ? 42.409 -8.302 -29.041 1.00 62.75 263 LEU A O 1
ATOM 2012 N N . PRO A 1 264 ? 43.128 -9.163 -27.084 1.00 56.44 264 PRO A N 1
ATOM 2013 C CA . PRO A 1 264 ? 44.358 -9.696 -27.647 1.00 56.44 264 PRO A CA 1
ATOM 2014 C C . PRO A 1 264 ? 43.992 -10.829 -28.615 1.00 56.44 264 PRO A C 1
ATOM 2016 O O . PRO A 1 264 ? 43.342 -11.800 -28.249 1.00 56.44 264 PRO A O 1
ATOM 2019 N N . VAL A 1 265 ? 44.354 -10.613 -29.876 1.00 54.50 265 VAL A N 1
ATOM 2020 C CA . VAL A 1 265 ? 44.051 -11.390 -31.086 1.00 54.50 265 VAL A CA 1
ATOM 2021 C C . VAL A 1 265 ? 43.748 -12.879 -30.843 1.00 54.50 265 VAL A C 1
ATOM 2023 O O . VAL A 1 265 ? 44.663 -13.680 -30.700 1.00 54.50 265 VAL A O 1
ATOM 2026 N N . HIS A 1 266 ? 42.473 -13.260 -30.944 1.00 40.66 266 HIS A N 1
ATOM 2027 C CA . HIS A 1 266 ? 42.051 -14.556 -31.478 1.00 40.66 266 HIS A CA 1
ATOM 2028 C C . HIS A 1 266 ? 40.840 -14.327 -32.396 1.00 40.66 266 HIS A C 1
ATOM 2030 O O . HIS A 1 266 ? 39.912 -13.595 -32.058 1.00 40.66 266 HIS A O 1
ATOM 2036 N N . TYR A 1 267 ? 40.924 -14.857 -33.617 1.00 44.00 267 TYR A N 1
ATOM 2037 C CA . TYR A 1 267 ? 39.995 -14.592 -34.715 1.00 44.00 267 TYR A CA 1
ATOM 2038 C C . TYR A 1 267 ? 38.703 -15.409 -34.572 1.00 44.00 267 TYR A C 1
ATOM 2040 O O . TYR A 1 267 ? 38.777 -16.629 -34.492 1.00 44.00 267 TYR A O 1
ATOM 2048 N N . CYS A 1 268 ? 37.541 -14.759 -34.695 1.00 37.38 268 CYS A N 1
ATOM 2049 C CA . CYS A 1 268 ? 36.281 -15.405 -35.082 1.00 37.38 268 CYS A CA 1
ATOM 2050 C C . CYS A 1 268 ? 35.785 -14.768 -36.390 1.00 37.38 268 CYS A C 1
ATOM 2052 O O . CYS A 1 268 ? 35.721 -13.540 -36.497 1.00 37.38 268 CYS A O 1
ATOM 2054 N N . ARG A 1 269 ? 35.451 -15.580 -37.405 1.00 43.25 269 ARG A N 1
ATOM 2055 C CA . ARG A 1 269 ? 34.758 -15.111 -38.618 1.00 43.25 269 ARG A CA 1
ATOM 2056 C C . ARG A 1 269 ? 33.259 -15.104 -38.343 1.00 43.25 269 ARG A C 1
ATOM 2058 O O . ARG A 1 269 ? 32.650 -16.159 -38.239 1.00 43.25 269 ARG A O 1
ATOM 2065 N N . CYS A 1 270 ? 32.677 -13.918 -38.269 1.00 43.53 270 CYS A N 1
ATOM 2066 C CA . CYS A 1 270 ? 31.237 -13.722 -38.158 1.00 43.53 270 CYS A CA 1
ATOM 2067 C C . CYS A 1 270 ? 30.727 -13.029 -39.439 1.00 43.53 270 CYS A C 1
ATOM 2069 O O . CYS A 1 270 ? 31.486 -12.248 -40.029 1.00 43.53 270 CYS A O 1
ATOM 2071 N N . PRO A 1 271 ? 29.494 -13.299 -39.911 1.00 41.34 271 PRO A N 1
ATOM 2072 C CA . PRO A 1 271 ? 28.984 -12.708 -41.146 1.00 41.34 271 PRO A CA 1
ATOM 2073 C C . PRO A 1 271 ? 28.892 -11.180 -41.030 1.00 41.34 271 PRO A C 1
ATOM 2075 O O . PRO A 1 271 ? 28.250 -10.653 -40.124 1.00 41.34 271 PRO A O 1
ATOM 2078 N N . ASP A 1 272 ? 29.591 -10.500 -41.938 1.00 45.88 272 ASP A N 1
ATOM 2079 C CA . ASP A 1 272 ? 29.650 -9.059 -42.198 1.00 45.88 272 ASP A CA 1
ATOM 2080 C C . ASP A 1 272 ? 29.400 -8.106 -41.011 1.00 45.88 272 ASP A C 1
ATOM 2082 O O . ASP A 1 272 ? 28.350 -7.477 -40.864 1.00 45.88 272 ASP A O 1
ATOM 2086 N N . GLY A 1 273 ? 30.469 -7.904 -40.229 1.00 48.84 273 GLY A N 1
ATOM 2087 C CA . GLY A 1 273 ? 30.708 -6.659 -39.487 1.00 48.84 273 GLY A CA 1
ATOM 2088 C C . GLY A 1 273 ? 30.421 -6.667 -37.983 1.00 48.84 273 GLY A C 1
ATOM 2089 O O . GLY A 1 273 ? 30.520 -5.608 -37.367 1.00 48.84 273 GLY A O 1
ATOM 2090 N N . TYR A 1 274 ? 30.101 -7.816 -37.382 1.00 42.28 274 TYR A N 1
ATOM 2091 C CA . TYR A 1 274 ? 29.844 -7.954 -35.938 1.00 42.28 274 TYR A CA 1
ATOM 2092 C C . TYR A 1 274 ? 30.632 -9.128 -35.347 1.00 42.28 274 TYR A C 1
ATOM 2094 O O . TYR A 1 274 ? 30.771 -10.138 -36.021 1.00 42.28 274 TYR A O 1
ATOM 2102 N N . SER A 1 275 ? 31.119 -9.026 -34.106 1.00 49.41 275 SER A N 1
ATOM 2103 C CA . SER A 1 275 ? 31.747 -10.130 -33.351 1.00 49.41 275 SER A CA 1
ATOM 2104 C C . SER A 1 275 ? 31.097 -10.286 -31.967 1.00 49.41 275 SER A C 1
ATOM 2106 O O . SER A 1 275 ? 30.853 -9.273 -31.316 1.00 49.41 275 SER A O 1
ATOM 2108 N N . GLY A 1 276 ? 30.820 -11.525 -31.528 1.00 45.56 276 GLY A N 1
ATOM 2109 C CA . GLY A 1 276 ? 30.221 -11.871 -30.221 1.00 45.56 276 GLY A CA 1
ATOM 2110 C C . GLY A 1 276 ? 29.516 -13.244 -30.224 1.00 45.56 276 GLY A C 1
ATOM 2111 O O . GLY A 1 276 ? 29.306 -13.792 -31.303 1.00 45.56 276 GLY A O 1
ATOM 2112 N N . ASP A 1 277 ? 29.174 -13.779 -29.039 1.00 43.97 277 ASP A N 1
ATOM 2113 C CA . ASP A 1 277 ? 28.761 -15.172 -28.703 1.00 43.97 277 ASP A CA 1
ATOM 2114 C C . ASP A 1 277 ? 27.482 -15.726 -29.388 1.00 43.97 277 ASP A C 1
ATOM 2116 O O . ASP A 1 277 ? 26.554 -16.220 -28.749 1.00 43.97 277 ASP A O 1
ATOM 2120 N N . GLY A 1 278 ? 27.421 -15.657 -30.713 1.00 40.53 278 GLY A N 1
ATOM 2121 C CA . GLY A 1 278 ? 26.425 -16.320 -31.558 1.00 40.53 278 GLY A CA 1
ATOM 2122 C C . GLY A 1 278 ? 27.004 -16.799 -32.891 1.00 40.53 278 GLY A C 1
ATOM 2123 O O . GLY A 1 278 ? 26.251 -17.131 -33.802 1.00 40.53 278 GLY A O 1
ATOM 2124 N N . CYS A 1 279 ? 28.331 -16.799 -33.034 1.00 46.19 279 CYS A N 1
ATOM 2125 C CA . CYS A 1 279 ? 28.998 -17.339 -34.212 1.00 46.19 279 CYS A CA 1
ATOM 2126 C C . CYS A 1 279 ? 29.200 -18.836 -33.963 1.00 46.19 279 CYS A C 1
ATOM 2128 O O . CYS A 1 279 ? 30.032 -19.212 -33.142 1.00 46.19 279 CYS A O 1
ATOM 2130 N N . GLU A 1 280 ? 28.371 -19.670 -34.599 1.00 39.44 280 GLU A N 1
ATOM 2131 C CA . GLU A 1 280 ? 28.492 -21.128 -34.521 1.00 39.44 280 GLU A CA 1
ATOM 2132 C C . GLU A 1 280 ? 29.934 -21.543 -34.843 1.00 39.44 280 GLU A C 1
ATOM 2134 O O . GLU A 1 280 ? 30.500 -21.122 -35.859 1.00 39.44 280 GLU A O 1
ATOM 2139 N N . GLU A 1 281 ? 30.527 -22.360 -33.967 1.00 41.66 281 GLU A N 1
ATOM 2140 C CA . GLU A 1 281 ? 31.745 -23.105 -34.273 1.00 41.66 281 GLU A CA 1
ATOM 2141 C C . GLU A 1 281 ? 31.470 -23.921 -35.540 1.00 41.66 281 GLU A C 1
ATOM 2143 O O . GLU A 1 281 ? 30.741 -24.914 -35.522 1.00 41.66 281 GLU A O 1
ATOM 2148 N N . SER A 1 282 ? 32.012 -23.470 -36.672 1.00 33.47 282 SER A N 1
ATOM 2149 C CA . SER A 1 282 ? 32.014 -24.283 -37.881 1.00 33.47 282 SER A CA 1
ATOM 2150 C C . SER A 1 282 ? 32.967 -25.440 -37.626 1.00 33.47 282 SER A C 1
ATOM 2152 O O . SER A 1 282 ? 34.160 -25.238 -37.413 1.00 33.47 282 SER A O 1
ATOM 2154 N N . GLN A 1 283 ? 32.386 -26.635 -37.600 1.00 38.12 283 GLN A N 1
ATOM 2155 C CA . GLN A 1 283 ? 33.075 -27.914 -37.544 1.00 38.12 283 GLN A CA 1
ATOM 2156 C C . GLN A 1 283 ? 34.135 -28.014 -38.646 1.00 38.12 283 GLN A C 1
ATOM 2158 O O . GLN A 1 283 ? 33.794 -27.865 -39.818 1.00 38.12 283 GLN A O 1
ATOM 2163 N N . GLU A 1 284 ? 35.364 -28.352 -38.256 1.00 33.19 284 GLU A N 1
ATOM 2164 C CA . GLU A 1 284 ? 36.275 -29.265 -38.965 1.00 33.19 284 GLU A CA 1
ATOM 2165 C C . GLU A 1 284 ? 37.113 -30.043 -37.942 1.00 33.19 284 GLU A C 1
ATOM 2167 O O . GLU A 1 284 ? 37.661 -29.407 -37.010 1.00 33.19 284 GLU A O 1
#

Mean predicted aligned error: 11.25 Å